Protein AF-Q3BAM9-F1 (afdb_monomer)

Organism: Phalaenopsis aphrodite subsp. formosana (NCBI:txid308872)

Secondary structure (DSSP, 8-state):
-HHHHHHHHHHHHHHHHHHHHHHHHHHHHHHHHHHHHHHHH--S--PPPHHHHHHHHHHHHHHHHHHHHHHHHS---HHHHHHHHHHHHHHHHHHHHHHHHHHHHHHHHHHHHHHHHHHHHHHHHHTHHHHHHHHHHHHHHHHHS-HHHHHHHHHHHHHHHH----HHHHHHHHHHHHHHTT----HHHHHHHHHHHHHHHHHHHHHHHHHHHHHH-HHHHHHHHHHH-

Solvent-accessible surface area (backbone atoms only — not comparable to full-atom values): 12657 Å² total; per-residue (Å²): 119,67,74,68,54,50,64,61,33,50,62,55,55,54,45,62,70,48,41,54,57,52,44,50,69,65,43,49,66,57,47,49,56,50,49,51,56,49,47,73,73,51,78,71,83,80,83,69,59,71,68,56,52,49,59,51,51,48,54,50,49,54,53,50,50,54,48,54,50,53,54,72,75,42,93,69,52,75,73,52,51,54,53,48,52,53,49,48,52,52,51,52,51,48,52,53,50,54,50,50,52,51,51,50,50,29,51,49,41,29,53,50,51,52,50,37,50,51,53,51,53,51,49,56,67,72,38,49,66,48,51,49,48,45,51,52,45,51,49,53,55,56,68,72,46,54,60,67,56,45,36,51,52,52,50,52,52,46,43,71,72,62,53,64,86,40,66,63,58,43,43,52,53,51,48,50,53,37,54,55,54,47,48,74,87,47,67,69,60,49,54,51,44,44,65,48,50,58,58,52,50,49,51,55,49,53,50,50,49,54,57,51,36,61,72,76,37,67,67,39,44,54,54,38,50,69,70,72,107

Structure (mmCIF, N/CA/C/O backbone):
data_AF-Q3BAM9-F1
#
_entry.id   AF-Q3BAM9-F1
#
loop_
_atom_site.group_PDB
_atom_site.id
_atom_site.type_symbol
_atom_site.label_atom_id
_atom_site.label_alt_id
_atom_site.label_comp_id
_atom_site.label_asym_id
_atom_site.label_entity_id
_atom_site.label_seq_id
_atom_site.pdbx_PDB_ins_code
_atom_site.Cartn_x
_atom_site.Cartn_y
_atom_site.Cartn_z
_atom_site.occupancy
_atom_site.B_iso_or_equiv
_atom_site.auth_seq_id
_atom_site.auth_comp_id
_atom_site.auth_asym_id
_atom_site.auth_atom_id
_atom_site.pdbx_PDB_model_num
ATOM 1 N N . MET A 1 1 ? 32.930 1.215 -15.489 1.00 50.25 1 MET A N 1
ATOM 2 C CA . MET A 1 1 ? 32.490 1.635 -14.133 1.00 50.25 1 MET A CA 1
ATOM 3 C C . MET A 1 1 ? 30.975 1.850 -13.993 1.00 50.25 1 MET A C 1
ATOM 5 O O . MET A 1 1 ? 30.460 1.556 -12.925 1.00 50.25 1 MET A O 1
ATOM 9 N N . LYS A 1 2 ? 30.247 2.311 -15.029 1.00 56.94 2 LYS A N 1
ATOM 10 C CA . LYS A 1 2 ? 28.801 2.625 -14.947 1.00 56.94 2 LYS A CA 1
ATOM 11 C C . LYS A 1 2 ? 27.884 1.413 -14.682 1.00 56.94 2 LYS A C 1
ATOM 13 O O . LYS A 1 2 ? 27.080 1.476 -13.760 1.00 56.94 2 LYS A O 1
ATOM 18 N N . LYS A 1 3 ? 28.091 0.271 -15.360 1.00 58.62 3 LYS A N 1
ATOM 19 C CA . LYS A 1 3 ? 27.278 -0.957 -15.162 1.00 58.62 3 LYS A CA 1
ATOM 20 C C . LYS A 1 3 ? 27.253 -1.477 -13.712 1.00 58.62 3 LYS A C 1
ATOM 22 O O . LYS A 1 3 ? 26.219 -1.947 -13.255 1.00 58.62 3 LYS A O 1
ATOM 27 N N . LYS A 1 4 ? 28.358 -1.343 -12.962 1.00 62.19 4 LYS A N 1
ATOM 28 C CA . LYS A 1 4 ? 28.415 -1.755 -11.543 1.00 62.19 4 LYS A CA 1
ATOM 29 C C . LYS A 1 4 ? 27.564 -0.862 -10.627 1.00 62.19 4 LYS A C 1
ATOM 31 O O . LYS A 1 4 ? 27.074 -1.351 -9.620 1.00 62.19 4 LYS A O 1
ATOM 36 N N . LYS A 1 5 ? 27.370 0.420 -10.970 1.00 64.19 5 LYS A N 1
ATOM 37 C CA . LYS A 1 5 ? 26.551 1.353 -10.175 1.00 64.19 5 LYS A CA 1
ATOM 38 C C . LYS A 1 5 ? 25.048 1.124 -10.370 1.00 64.19 5 LYS A C 1
ATOM 40 O O . LYS A 1 5 ? 24.308 1.248 -9.408 1.00 64.19 5 LYS A O 1
ATOM 45 N N . ALA A 1 6 ? 24.616 0.729 -11.570 1.00 61.47 6 ALA A N 1
ATOM 46 C CA . ALA A 1 6 ? 23.211 0.410 -11.844 1.00 61.47 6 ALA A CA 1
ATOM 47 C C . ALA A 1 6 ? 22.728 -0.850 -11.101 1.00 61.47 6 ALA A C 1
ATOM 49 O O . ALA A 1 6 ? 21.628 -0.883 -10.561 1.00 61.47 6 ALA A O 1
ATOM 50 N N . LEU A 1 7 ? 23.578 -1.876 -10.995 1.00 65.38 7 LEU A N 1
ATOM 51 C CA . LEU A 1 7 ? 23.264 -3.049 -10.170 1.00 65.38 7 LEU A CA 1
ATOM 52 C C . LEU A 1 7 ? 23.193 -2.706 -8.674 1.00 65.38 7 LEU A C 1
ATOM 54 O O . LEU A 1 7 ? 22.457 -3.354 -7.940 1.00 65.38 7 LEU A O 1
ATOM 58 N N . ALA A 1 8 ? 23.904 -1.664 -8.231 1.00 68.38 8 ALA A N 1
ATOM 59 C CA . ALA A 1 8 ? 23.860 -1.198 -6.848 1.00 68.38 8 ALA A CA 1
ATOM 60 C C . ALA A 1 8 ? 22.588 -0.396 -6.505 1.00 68.38 8 ALA A C 1
ATOM 62 O O . ALA A 1 8 ? 22.244 -0.321 -5.332 1.00 68.38 8 ALA A O 1
ATOM 63 N N . SER A 1 9 ? 21.857 0.159 -7.484 1.00 71.94 9 SER A N 1
ATOM 64 C CA . SER A 1 9 ? 20.555 0.814 -7.238 1.00 71.94 9 SER A CA 1
ATOM 65 C C . SER A 1 9 ? 19.381 -0.169 -7.166 1.00 71.94 9 SER A C 1
ATOM 67 O O . SER A 1 9 ? 18.332 0.160 -6.623 1.00 71.94 9 SER A O 1
ATOM 69 N N . LEU A 1 10 ? 19.546 -1.391 -7.676 1.00 74.81 10 LEU A N 1
ATOM 70 C CA . LEU A 1 10 ? 18.524 -2.439 -7.621 1.00 74.81 10 LEU A CA 1
ATOM 71 C C . LEU A 1 10 ? 18.114 -2.817 -6.177 1.00 74.81 10 LEU A C 1
ATOM 73 O O . LEU A 1 10 ? 16.913 -2.835 -5.909 1.00 74.81 10 LEU A O 1
ATOM 77 N N . PRO A 1 11 ? 19.036 -3.030 -5.211 1.00 79.06 11 PRO A N 1
ATOM 78 C CA . PRO A 1 11 ? 18.648 -3.271 -3.819 1.00 79.06 11 PRO A CA 1
ATOM 79 C C . PRO A 1 11 ? 17.920 -2.083 -3.171 1.00 79.06 11 PRO A C 1
ATOM 81 O O . PRO A 1 11 ? 17.068 -2.306 -2.318 1.00 79.06 11 PRO A O 1
ATOM 84 N N . TYR A 1 12 ? 18.194 -0.840 -3.587 1.00 79.00 12 TYR A N 1
ATOM 85 C CA . TYR A 1 12 ? 17.461 0.340 -3.106 1.00 79.00 12 TYR A CA 1
ATOM 86 C C . TYR A 1 12 ? 15.987 0.296 -3.544 1.00 79.00 12 TYR A C 1
ATOM 88 O O . TYR A 1 12 ? 15.095 0.482 -2.723 1.00 79.00 12 TYR A O 1
ATOM 96 N N . LEU A 1 13 ? 15.707 -0.053 -4.806 1.00 78.25 13 LEU A N 1
ATOM 97 C CA . LEU A 1 13 ? 14.330 -0.209 -5.303 1.00 78.25 13 LEU A CA 1
ATOM 98 C C . LEU A 1 13 ? 13.590 -1.364 -4.634 1.00 78.25 13 LEU A C 1
ATOM 100 O O . LEU A 1 13 ? 12.431 -1.226 -4.256 1.00 78.25 13 LEU A O 1
ATOM 104 N N . VAL A 1 14 ? 14.274 -2.495 -4.458 1.00 82.38 14 VAL A N 1
ATOM 105 C CA . VAL A 1 14 ? 13.730 -3.633 -3.713 1.00 82.38 14 VAL A CA 1
ATOM 106 C C . VAL A 1 14 ? 13.391 -3.195 -2.286 1.00 82.38 14 VAL A C 1
ATOM 108 O O . VAL A 1 14 ? 12.294 -3.467 -1.809 1.00 82.38 14 VAL A O 1
ATOM 111 N N . SER A 1 15 ? 14.273 -2.431 -1.636 1.00 79.94 15 SER A N 1
ATOM 112 C CA . SER A 1 15 ? 14.008 -1.878 -0.308 1.00 79.94 15 SER A CA 1
ATOM 113 C C . SER A 1 15 ? 12.765 -0.989 -0.290 1.00 79.94 15 SER A C 1
ATOM 115 O O . SER A 1 15 ? 11.990 -1.111 0.646 1.00 79.94 15 SER A O 1
ATOM 117 N N . ILE A 1 16 ? 12.527 -0.146 -1.302 1.00 81.25 16 ILE A N 1
ATOM 118 C CA . ILE A 1 16 ? 11.319 0.701 -1.381 1.00 81.25 16 ILE A CA 1
ATOM 119 C C . ILE A 1 16 ? 10.041 -0.139 -1.389 1.00 81.25 16 ILE A C 1
ATOM 121 O O . ILE A 1 16 ? 9.083 0.212 -0.708 1.00 81.25 16 ILE A O 1
ATOM 125 N N . ILE A 1 17 ? 10.029 -1.250 -2.129 1.00 80.38 17 ILE A N 1
ATOM 126 C CA . ILE A 1 17 ? 8.851 -2.121 -2.247 1.00 80.38 17 ILE A CA 1
ATOM 127 C C . ILE A 1 17 ? 8.557 -2.827 -0.916 1.00 80.38 17 ILE A C 1
ATOM 129 O O . ILE A 1 17 ? 7.402 -2.930 -0.509 1.00 80.38 17 ILE A O 1
ATOM 133 N N . PHE A 1 18 ? 9.593 -3.292 -0.215 1.00 81.25 18 PHE A N 1
ATOM 134 C CA . PHE A 1 18 ? 9.431 -4.035 1.040 1.00 81.25 18 PHE A CA 1
ATOM 135 C C . PHE A 1 18 ? 9.328 -3.147 2.289 1.00 81.25 18 PHE A C 1
ATOM 137 O O . PHE A 1 18 ? 8.875 -3.613 3.335 1.00 81.25 18 PHE A O 1
ATOM 144 N N . LEU A 1 19 ? 9.721 -1.875 2.207 1.00 81.50 19 LEU A N 1
ATOM 145 C CA . LEU A 1 19 ? 9.764 -0.968 3.353 1.00 81.50 19 LEU A CA 1
ATOM 146 C C . LEU A 1 19 ? 8.384 -0.709 3.980 1.00 81.50 19 LEU A C 1
ATOM 148 O O . LEU A 1 19 ? 8.301 -0.824 5.201 1.00 81.50 19 LEU A O 1
ATOM 152 N N . PRO A 1 20 ? 7.293 -0.449 3.227 1.00 77.62 20 PRO A N 1
ATOM 153 C CA . PRO A 1 20 ? 5.961 -0.296 3.816 1.00 77.62 20 PRO A CA 1
ATOM 154 C C . PRO A 1 20 ? 5.524 -1.528 4.615 1.00 77.62 20 PRO A C 1
ATOM 156 O O . PRO A 1 20 ? 4.982 -1.400 5.711 1.00 77.62 20 PRO A O 1
ATOM 159 N N . TRP A 1 21 ? 5.830 -2.726 4.108 1.00 80.62 21 TRP A N 1
ATOM 160 C CA . TRP A 1 21 ? 5.519 -3.974 4.801 1.00 80.62 21 TRP A CA 1
ATOM 161 C C . TRP A 1 21 ? 6.328 -4.121 6.092 1.00 80.62 21 TRP A C 1
ATOM 163 O O . TRP A 1 21 ? 5.783 -4.491 7.132 1.00 80.62 21 TRP A O 1
ATOM 173 N N . TRP A 1 22 ? 7.612 -3.756 6.055 1.00 81.69 22 TRP A N 1
ATOM 174 C CA . TRP A 1 22 ? 8.480 -3.801 7.229 1.00 81.69 22 TRP A CA 1
ATOM 175 C C . TRP A 1 22 ? 8.070 -2.791 8.305 1.00 81.69 22 TRP A C 1
ATOM 177 O O . TRP A 1 22 ? 8.104 -3.103 9.499 1.00 81.69 22 TRP A O 1
ATOM 187 N N . VAL A 1 23 ? 7.659 -1.591 7.881 1.00 79.00 23 VAL A N 1
ATOM 188 C CA . VAL A 1 23 ? 7.135 -0.547 8.765 1.00 79.00 23 VAL A CA 1
ATOM 189 C C . VAL A 1 23 ? 5.835 -1.023 9.401 1.00 79.00 23 VAL A C 1
ATOM 191 O O . VAL A 1 23 ? 5.746 -1.025 10.624 1.00 79.00 23 VAL A O 1
ATOM 194 N N . SER A 1 24 ? 4.870 -1.506 8.617 1.00 78.38 24 SER A N 1
ATOM 195 C CA . SER A 1 24 ? 3.617 -2.030 9.169 1.00 78.38 24 SER A CA 1
ATOM 196 C C . SER A 1 24 ? 3.886 -3.136 10.197 1.00 78.38 24 SER A C 1
ATOM 198 O O . SER A 1 24 ? 3.452 -3.039 11.342 1.00 78.38 24 SER A O 1
ATOM 200 N N . LEU A 1 25 ? 4.722 -4.125 9.865 1.00 80.31 25 LEU A N 1
ATOM 201 C CA . LEU A 1 25 ? 5.033 -5.226 10.779 1.00 80.31 25 LEU A CA 1
ATOM 202 C C . LEU A 1 25 ? 5.683 -4.756 12.095 1.00 80.31 25 LEU A C 1
ATOM 204 O O . LEU A 1 25 ? 5.360 -5.269 13.167 1.00 80.31 25 LEU A O 1
ATOM 208 N N . SER A 1 26 ? 6.604 -3.792 12.014 1.00 79.12 26 SER A N 1
ATOM 209 C CA . SER A 1 26 ? 7.391 -3.334 13.166 1.00 79.12 26 SER A CA 1
ATOM 210 C C . SER A 1 26 ? 6.629 -2.345 14.047 1.00 79.12 26 SER A C 1
ATOM 212 O O . SER A 1 26 ? 6.729 -2.402 15.273 1.00 79.12 26 SER A O 1
ATOM 214 N N . PHE A 1 27 ? 5.876 -1.428 13.437 1.00 77.56 27 PHE A N 1
ATOM 215 C CA . PHE A 1 27 ? 5.227 -0.332 14.148 1.00 77.56 27 PHE A CA 1
ATOM 216 C C . PHE A 1 27 ? 3.834 -0.690 14.662 1.00 77.56 27 PHE A C 1
ATOM 218 O O . PHE A 1 27 ? 3.441 -0.096 15.662 1.00 77.56 27 PHE A O 1
ATOM 225 N N . ASN A 1 28 ? 3.134 -1.682 14.092 1.00 78.12 28 ASN A N 1
ATOM 226 C CA . ASN A 1 28 ? 1.759 -2.012 14.497 1.00 78.12 28 ASN A CA 1
ATOM 227 C C . ASN A 1 28 ? 1.608 -2.193 16.016 1.00 78.12 28 ASN A C 1
ATOM 229 O O . ASN A 1 28 ? 0.741 -1.567 16.606 1.00 78.12 28 ASN A O 1
ATOM 233 N N . LYS A 1 29 ? 2.495 -2.948 16.682 1.00 79.56 29 LYS A N 1
ATOM 234 C CA . LYS A 1 29 ? 2.415 -3.169 18.146 1.00 79.56 29 LYS A CA 1
ATOM 235 C C . LYS A 1 29 ? 2.677 -1.908 18.977 1.00 79.56 29 LYS A C 1
ATOM 237 O O . LYS A 1 29 ? 2.068 -1.700 20.026 1.00 79.56 29 LYS A O 1
ATOM 242 N N . CYS A 1 30 ? 3.624 -1.079 18.534 1.00 81.31 30 CYS A N 1
ATOM 243 C CA . CYS A 1 30 ? 3.962 0.169 19.217 1.00 81.31 30 CYS A CA 1
ATOM 244 C C . CYS A 1 30 ? 2.825 1.186 19.064 1.00 81.31 30 CYS A C 1
ATOM 246 O O . CYS A 1 30 ? 2.397 1.797 20.043 1.00 81.31 30 CYS A O 1
ATOM 248 N N . LEU A 1 31 ? 2.299 1.306 17.843 1.00 81.94 31 LEU A N 1
ATOM 249 C CA . LEU A 1 31 ? 1.165 2.163 17.530 1.00 81.94 31 LEU A CA 1
ATOM 250 C C . LEU A 1 31 ? -0.092 1.699 18.241 1.00 81.94 31 LEU A C 1
ATOM 252 O O . LEU A 1 31 ? -0.772 2.534 18.810 1.00 81.94 31 LEU A O 1
ATOM 256 N N . GLU A 1 32 ? -0.355 0.398 18.313 1.00 83.19 32 GLU A N 1
ATOM 257 C CA . GLU A 1 32 ? -1.487 -0.146 19.061 1.00 83.19 32 GLU A CA 1
ATOM 258 C C . GLU A 1 32 ? -1.433 0.305 20.524 1.00 83.19 32 GLU A C 1
ATOM 260 O O . GLU A 1 32 ? -2.379 0.905 21.024 1.00 83.19 32 GLU A O 1
ATOM 265 N N . THR A 1 33 ? -0.283 0.146 21.183 1.00 82.94 33 THR A N 1
ATOM 266 C CA . THR A 1 33 ? -0.109 0.580 22.579 1.00 82.94 33 THR A CA 1
ATOM 267 C C . THR A 1 33 ? -0.295 2.094 22.737 1.00 82.94 33 THR A C 1
ATOM 269 O O . THR A 1 33 ? -0.928 2.559 23.688 1.00 82.94 33 THR A O 1
ATOM 272 N N . TRP A 1 34 ? 0.249 2.880 21.805 1.00 83.69 34 TRP A N 1
ATOM 273 C CA . TRP A 1 34 ? 0.164 4.339 21.841 1.00 83.69 34 TRP A CA 1
ATOM 274 C C . TRP A 1 34 ? -1.256 4.849 21.570 1.00 83.69 34 TRP A C 1
ATOM 276 O O . TRP A 1 34 ? -1.744 5.704 22.309 1.00 83.69 34 TRP A O 1
ATOM 286 N N . VAL A 1 35 ? -1.935 4.293 20.565 1.00 80.62 35 VAL A N 1
ATOM 287 C CA . VAL A 1 35 ? -3.317 4.622 20.206 1.00 80.62 35 VAL A CA 1
ATOM 288 C C . VAL A 1 35 ? -4.262 4.195 21.327 1.00 80.62 35 VAL A C 1
ATOM 290 O O . VAL A 1 35 ? -5.141 4.979 21.654 1.00 80.62 35 VAL A O 1
ATOM 293 N N . ILE A 1 36 ? -4.060 3.045 21.992 1.00 80.31 36 ILE A N 1
ATOM 294 C CA . ILE A 1 36 ? -4.882 2.637 23.152 1.00 80.31 36 ILE A CA 1
ATOM 295 C C . ILE A 1 36 ? -4.742 3.659 24.278 1.00 80.31 36 ILE A C 1
ATOM 297 O O . ILE A 1 36 ? -5.738 4.129 24.826 1.00 80.31 36 ILE A O 1
ATOM 301 N N . ASN A 1 37 ? -3.506 4.027 24.624 1.00 82.12 37 ASN A N 1
ATOM 302 C CA . ASN A 1 37 ? -3.262 4.992 25.691 1.00 82.12 37 ASN A CA 1
ATOM 303 C C . ASN A 1 37 ? -3.864 6.367 25.355 1.00 82.12 37 ASN A C 1
ATOM 305 O O . ASN A 1 37 ? -4.475 7.017 26.204 1.00 82.12 37 ASN A O 1
ATOM 309 N N . TRP A 1 38 ? -3.734 6.793 24.098 1.00 80.00 38 TRP A N 1
ATOM 310 C CA . TRP A 1 38 ? -4.318 8.034 23.607 1.00 80.00 38 TRP A CA 1
ATOM 311 C C . TRP A 1 38 ? -5.850 7.995 23.616 1.00 80.00 38 TRP A C 1
ATOM 313 O O . TRP A 1 38 ? -6.473 8.937 24.102 1.00 80.00 38 TRP A O 1
ATOM 323 N N . TRP A 1 39 ? -6.445 6.893 23.155 1.00 76.00 39 TRP A N 1
ATOM 324 C CA . TRP A 1 39 ? -7.890 6.677 23.103 1.00 76.00 39 TRP A CA 1
ATOM 325 C C . TRP A 1 39 ? -8.516 6.700 24.497 1.00 76.00 39 TRP A C 1
ATOM 327 O O . TRP A 1 39 ? -9.450 7.459 24.741 1.00 76.00 39 TRP A O 1
ATOM 337 N N . ASN A 1 40 ? -7.930 5.964 25.446 1.00 77.69 40 ASN A N 1
ATOM 338 C CA . ASN A 1 40 ? -8.384 5.940 26.839 1.00 77.69 40 ASN A CA 1
ATOM 339 C C . ASN A 1 40 ? -8.271 7.317 27.514 1.00 77.69 40 ASN A C 1
ATOM 341 O O . ASN A 1 40 ? -9.061 7.646 28.392 1.00 77.69 40 ASN A O 1
ATOM 345 N N . THR A 1 41 ? -7.299 8.138 27.105 1.00 76.44 41 THR A N 1
ATOM 346 C CA . THR A 1 41 ? -7.111 9.490 27.659 1.00 76.44 41 THR A CA 1
ATOM 347 C C . THR A 1 41 ? -8.073 10.514 27.042 1.00 76.44 41 THR A C 1
ATOM 349 O O . THR A 1 41 ? -8.429 11.493 27.694 1.00 76.44 41 THR A O 1
ATOM 352 N N . ARG A 1 42 ? -8.496 10.313 25.787 1.00 66.00 42 ARG A N 1
ATOM 353 C CA . ARG A 1 42 ? -9.324 11.252 25.006 1.00 66.00 42 ARG A CA 1
ATOM 354 C C . ARG A 1 42 ? -10.775 10.812 24.823 1.00 66.00 42 ARG A C 1
ATOM 356 O O . ARG A 1 42 ? -11.435 11.306 23.920 1.00 66.00 42 ARG A O 1
ATOM 363 N N . GLN A 1 43 ? -11.289 9.927 25.669 1.00 58.25 43 GLN A N 1
ATOM 364 C CA . GLN A 1 43 ? -12.590 9.265 25.505 1.00 58.25 43 GLN A CA 1
ATOM 365 C C . GLN A 1 43 ? -13.833 10.199 25.470 1.00 58.25 43 GLN A C 1
ATOM 367 O O . GLN A 1 43 ? -14.960 9.716 25.426 1.00 58.25 43 GLN A O 1
ATOM 372 N N . SER A 1 44 ? -13.656 11.524 25.439 1.00 47.47 44 SER A N 1
ATOM 373 C CA . SER A 1 44 ? -14.696 12.513 25.160 1.00 47.47 44 SER A CA 1
ATOM 374 C C . SER A 1 44 ? -14.531 13.111 23.751 1.00 47.47 44 SER A C 1
ATOM 376 O O . SER A 1 44 ? -13.558 13.815 23.485 1.00 47.47 44 SER A O 1
ATOM 378 N N . GLU A 1 45 ? -15.534 12.900 22.894 1.00 55.22 45 GLU A N 1
ATOM 379 C CA . GLU A 1 45 ? -15.863 13.777 21.752 1.00 55.22 45 GLU A CA 1
ATOM 380 C C . GLU A 1 45 ? -14.945 13.723 20.514 1.00 55.22 45 GLU A C 1
ATOM 382 O O . GLU A 1 45 ? -14.474 14.755 20.041 1.00 55.22 45 GLU A O 1
ATOM 387 N N . ILE A 1 46 ? -14.731 12.552 19.906 1.00 57.78 46 ILE A N 1
ATOM 388 C CA . ILE A 1 46 ? -14.326 12.540 18.487 1.00 57.78 46 ILE A CA 1
ATOM 389 C C . ILE A 1 46 ? -15.618 12.578 17.660 1.00 57.78 46 ILE A C 1
ATOM 391 O O . ILE A 1 46 ? -16.323 11.566 17.639 1.00 57.78 46 ILE A O 1
ATOM 395 N N . PRO A 1 47 ? -15.978 13.724 17.038 1.00 52.25 47 PRO A N 1
ATOM 396 C CA . PRO A 1 47 ? -17.158 13.801 16.192 1.00 52.25 47 PRO A CA 1
ATOM 397 C C . PRO A 1 47 ? -16.953 12.862 15.009 1.00 52.25 47 PRO A C 1
ATOM 399 O O . PRO A 1 47 ? -15.927 12.900 14.323 1.00 52.25 47 PRO A O 1
ATOM 402 N N . LEU A 1 48 ? -17.911 11.964 14.844 1.00 54.56 48 LEU A N 1
ATOM 403 C CA . LEU A 1 48 ? -17.904 10.935 13.827 1.00 54.56 48 LEU A CA 1
ATOM 404 C C . LEU A 1 48 ? -18.120 11.543 12.438 1.00 54.56 48 LEU A C 1
ATOM 406 O O . LEU A 1 48 ? -18.575 12.674 12.279 1.00 54.56 48 LEU A O 1
ATOM 410 N N . ASN A 1 49 ? -17.750 10.780 11.410 1.00 62.94 49 ASN A N 1
ATOM 411 C CA . ASN A 1 49 ? -18.207 11.064 10.057 1.00 62.94 49 ASN A CA 1
ATOM 412 C C . ASN A 1 49 ? -19.709 10.745 10.012 1.00 62.94 49 ASN A C 1
ATOM 414 O O . ASN A 1 49 ? -20.074 9.611 10.331 1.00 62.94 49 ASN A O 1
ATOM 418 N N . ASP A 1 50 ? -20.553 11.689 9.585 1.00 64.62 50 ASP A N 1
ATOM 419 C CA . ASP A 1 50 ? -22.029 11.600 9.630 1.00 64.62 50 ASP A CA 1
ATOM 420 C C . ASP A 1 50 ? -22.591 10.268 9.083 1.00 64.62 50 ASP A C 1
ATOM 422 O O . ASP A 1 50 ? -23.634 9.767 9.505 1.00 64.62 50 ASP A O 1
ATOM 426 N N . ILE A 1 51 ? -21.875 9.658 8.134 1.00 65.69 51 ILE A N 1
ATOM 427 C CA . ILE A 1 51 ? -22.219 8.372 7.515 1.00 65.69 51 ILE A CA 1
ATOM 428 C C . ILE A 1 51 ? -22.087 7.200 8.501 1.00 65.69 51 ILE A C 1
ATOM 430 O O . ILE A 1 51 ? -22.947 6.321 8.534 1.00 65.69 51 ILE A O 1
ATOM 434 N N . GLN A 1 52 ? -21.021 7.162 9.308 1.00 67.69 52 GLN A N 1
ATOM 435 C CA . GLN A 1 52 ? -20.838 6.107 10.313 1.00 67.69 52 GLN A CA 1
ATOM 436 C C . GLN A 1 52 ? -21.848 6.249 11.445 1.00 67.69 52 GLN A C 1
ATOM 438 O O . GLN A 1 52 ? -22.380 5.235 11.893 1.00 67.69 52 GLN A O 1
ATOM 443 N N . ASP A 1 53 ? -22.151 7.484 11.847 1.00 70.12 53 ASP A N 1
ATOM 444 C CA . ASP A 1 53 ? -23.208 7.768 12.818 1.00 70.12 53 ASP A CA 1
ATOM 445 C C . ASP A 1 53 ? -24.554 7.241 12.351 1.00 70.12 53 ASP A C 1
ATOM 447 O O . ASP A 1 53 ? -25.254 6.575 13.110 1.00 70.12 53 ASP A O 1
ATOM 451 N N . LYS A 1 54 ? -24.889 7.458 11.077 1.00 78.06 54 LYS A N 1
ATOM 452 C CA . LYS A 1 54 ? -26.140 6.966 10.504 1.00 78.06 54 LYS A CA 1
ATOM 453 C C . LYS A 1 54 ? -26.242 5.439 10.545 1.00 78.06 54 LYS A C 1
ATOM 455 O O . LYS A 1 54 ? -27.258 4.924 10.994 1.00 78.06 54 LYS A O 1
ATOM 460 N N . ASN A 1 55 ? -25.195 4.721 10.134 1.00 76.00 55 ASN A N 1
ATOM 461 C CA . ASN A 1 55 ? -25.191 3.250 10.153 1.00 76.00 55 ASN A CA 1
ATOM 462 C C . ASN A 1 55 ? -25.286 2.683 11.579 1.00 76.00 55 ASN A C 1
ATOM 464 O O . ASN A 1 55 ? -25.811 1.594 11.803 1.00 76.00 55 ASN A O 1
ATOM 468 N N . VAL A 1 56 ? -24.725 3.396 12.552 1.00 77.06 56 VAL A N 1
ATOM 469 C CA . VAL A 1 56 ? -24.788 3.028 13.968 1.00 77.06 56 VAL A CA 1
ATOM 470 C C . VAL A 1 56 ? -26.186 3.284 14.518 1.00 77.06 56 VAL A C 1
ATOM 472 O O . VAL A 1 56 ? -26.742 2.416 15.185 1.00 77.06 56 VAL A O 1
ATOM 475 N N . LEU A 1 57 ? -26.769 4.438 14.194 1.00 81.19 57 LEU A N 1
ATOM 476 C CA . LEU A 1 57 ? -28.137 4.793 14.549 1.00 81.19 57 LEU A CA 1
ATOM 477 C C . LEU A 1 57 ? -29.141 3.795 13.961 1.00 81.19 57 LEU A C 1
ATOM 479 O O . LEU A 1 57 ? -30.041 3.365 14.667 1.00 81.19 57 LEU A O 1
ATOM 483 N N . GLU A 1 58 ? -28.952 3.368 12.712 1.00 85.81 58 GLU A N 1
ATOM 484 C CA . GLU A 1 58 ? -29.758 2.323 12.070 1.00 85.81 58 GLU A CA 1
ATOM 485 C C . GLU A 1 58 ? -29.712 1.006 12.847 1.00 85.81 58 GLU A C 1
ATOM 487 O O . GLU A 1 58 ? -30.759 0.474 13.196 1.00 85.81 58 GLU A O 1
ATOM 492 N N . LYS A 1 59 ? -28.524 0.542 13.250 1.00 84.38 59 LYS A N 1
ATOM 493 C CA . LYS A 1 59 ? -28.389 -0.657 14.097 1.00 84.38 59 LYS A CA 1
ATOM 494 C C . LYS A 1 59 ? -29.030 -0.499 15.476 1.00 84.38 59 LYS A C 1
ATOM 496 O O . LYS A 1 59 ? -29.524 -1.476 16.033 1.00 84.38 59 LYS A O 1
ATOM 501 N N . PHE A 1 60 ? -28.996 0.705 16.050 1.00 84.75 60 PHE A N 1
ATOM 502 C CA . PHE A 1 60 ? -29.703 0.985 17.300 1.00 84.75 60 PHE A CA 1
ATOM 503 C C . PHE A 1 60 ? -31.222 0.951 17.108 1.00 84.75 60 PHE A C 1
ATOM 505 O O . PHE A 1 60 ? -31.900 0.349 17.935 1.00 84.75 60 PHE A O 1
ATOM 512 N N . MET A 1 61 ? -31.739 1.521 16.014 1.00 86.56 61 MET A N 1
ATOM 513 C CA . MET A 1 61 ? -33.162 1.460 15.668 1.00 86.56 61 MET A CA 1
ATOM 514 C C . MET A 1 61 ? -33.614 0.022 15.395 1.00 86.56 61 MET A C 1
ATOM 516 O O . MET A 1 61 ? -34.634 -0.387 15.928 1.00 86.56 61 MET A O 1
ATOM 520 N N . GLU A 1 62 ? -32.843 -0.783 14.657 1.00 88.00 62 GLU A N 1
ATOM 521 C CA . GLU A 1 62 ? -33.148 -2.207 14.435 1.00 88.00 62 GLU A CA 1
ATOM 522 C C . GLU A 1 62 ? -33.244 -2.984 15.757 1.00 88.00 62 GLU A C 1
ATOM 524 O O . GLU A 1 62 ? -34.127 -3.823 15.934 1.00 88.00 62 GLU A O 1
ATOM 529 N N . LEU A 1 63 ? -32.348 -2.703 16.709 1.00 85.44 63 LEU A N 1
ATOM 530 C CA . LEU A 1 63 ? -32.388 -3.323 18.032 1.00 85.44 63 LEU A CA 1
ATOM 531 C C . LEU A 1 63 ? -33.627 -2.885 18.824 1.00 85.44 63 LEU A C 1
ATOM 533 O O . LEU A 1 63 ? -34.264 -3.720 19.466 1.00 85.44 63 LEU A O 1
ATOM 537 N N . GLU A 1 64 ? -33.976 -1.600 18.768 1.00 84.31 64 GLU A N 1
ATOM 538 C CA . GLU A 1 64 ? -35.182 -1.054 19.394 1.00 84.31 64 GLU A CA 1
ATOM 539 C C . GLU A 1 64 ? -36.461 -1.641 18.774 1.00 84.31 64 GLU A C 1
ATOM 541 O O . GLU A 1 64 ? -37.356 -2.069 19.499 1.00 84.31 64 GLU A O 1
ATOM 546 N N . GLU A 1 65 ? -36.533 -1.757 17.447 1.00 86.69 65 GLU A N 1
ATOM 547 C CA . GLU A 1 65 ? -37.650 -2.384 16.734 1.00 86.69 65 GLU A CA 1
ATOM 548 C C . GLU A 1 65 ? -37.803 -3.865 17.100 1.00 86.69 65 GLU A C 1
ATOM 550 O O . GLU A 1 65 ? -38.917 -4.326 17.368 1.00 86.69 65 GLU A O 1
ATOM 555 N N . LEU A 1 66 ? -36.694 -4.612 17.171 1.00 84.75 66 LEU A N 1
ATOM 556 C CA . LEU A 1 66 ? -36.697 -6.004 17.630 1.00 84.75 66 LEU A CA 1
ATOM 557 C C . LEU A 1 66 ? -37.203 -6.126 19.070 1.00 84.75 66 LEU A C 1
ATOM 559 O O . LEU A 1 66 ? -37.926 -7.073 19.386 1.00 84.75 66 LEU A O 1
ATOM 563 N N . PHE A 1 67 ? -36.853 -5.174 19.934 1.00 80.56 67 PHE A N 1
ATOM 564 C CA . PHE A 1 67 ? -37.343 -5.131 21.306 1.00 80.56 67 PHE A CA 1
ATOM 565 C C . PHE A 1 67 ? -38.846 -4.849 21.376 1.00 80.56 67 PHE A C 1
ATOM 567 O O . PHE A 1 67 ? -39.566 -5.592 22.042 1.00 80.56 67 PHE A O 1
ATOM 574 N N . LEU A 1 68 ? -39.334 -3.837 20.652 1.00 82.44 68 LEU A N 1
ATOM 575 C CA . LEU A 1 68 ? -40.761 -3.507 20.595 1.00 82.44 68 LEU A CA 1
ATOM 576 C C . LEU A 1 68 ? -41.589 -4.674 20.044 1.00 82.44 68 LEU A C 1
ATOM 578 O O . LEU A 1 68 ? -42.687 -4.955 20.523 1.00 82.44 68 LEU A O 1
ATOM 582 N N . LEU A 1 69 ? -41.061 -5.390 19.051 1.00 82.81 69 LEU A N 1
ATOM 583 C CA . LEU A 1 69 ? -41.697 -6.583 18.503 1.00 82.81 69 LEU A CA 1
ATOM 584 C C . LEU A 1 69 ? -41.750 -7.724 19.526 1.00 82.81 69 LEU A C 1
ATOM 586 O O . LEU A 1 69 ? -42.785 -8.380 19.650 1.00 82.81 69 LEU A O 1
ATOM 590 N N . ASP A 1 70 ? -40.672 -7.956 20.276 1.00 79.56 70 ASP A N 1
ATOM 591 C CA . ASP A 1 70 ? -40.654 -8.974 21.328 1.00 79.56 70 ASP A CA 1
ATOM 592 C C . ASP A 1 70 ? -41.635 -8.638 22.465 1.00 79.56 70 ASP A C 1
ATOM 594 O O . ASP A 1 70 ? -42.325 -9.536 22.954 1.00 79.56 70 ASP A O 1
ATOM 598 N N . GLU A 1 71 ? -41.754 -7.354 22.823 1.00 78.62 71 GLU A N 1
ATOM 599 C CA . GLU A 1 71 ? -42.745 -6.826 23.771 1.00 78.62 71 GLU A CA 1
ATOM 600 C C . GLU A 1 71 ? -44.187 -7.046 23.294 1.00 78.62 71 GLU A C 1
ATOM 602 O O . GLU A 1 71 ? -45.036 -7.468 24.075 1.00 78.62 71 GLU A O 1
ATOM 607 N N . MET A 1 72 ? -44.473 -6.833 22.005 1.00 79.38 72 MET A N 1
ATOM 608 C CA . MET A 1 72 ? -45.812 -7.061 21.446 1.00 79.38 72 MET A CA 1
ATOM 609 C C . MET A 1 72 ? -46.190 -8.544 21.351 1.00 79.38 72 MET A C 1
ATOM 611 O O . MET A 1 72 ? -47.364 -8.889 21.488 1.00 79.38 72 MET A O 1
ATOM 615 N N . ILE A 1 73 ? -45.229 -9.431 21.072 1.00 79.00 73 ILE A N 1
ATOM 616 C CA . ILE A 1 73 ? -45.502 -10.866 20.885 1.00 79.00 73 ILE A CA 1
ATOM 617 C C . ILE A 1 73 ? -45.788 -11.566 22.213 1.00 79.00 73 ILE A C 1
ATOM 619 O O . ILE A 1 73 ? -46.563 -12.527 22.249 1.00 79.00 73 ILE A O 1
ATOM 623 N N . LYS A 1 74 ? -45.154 -11.134 23.301 1.00 67.94 74 LYS A N 1
ATOM 624 C CA . LYS A 1 74 ? -45.264 -11.809 24.590 1.00 67.94 74 LYS A CA 1
ATOM 625 C C . LYS A 1 74 ? -45.895 -10.856 25.602 1.00 67.94 74 LYS A C 1
ATOM 627 O O . LYS A 1 74 ? -45.312 -9.854 25.982 1.00 67.94 74 LYS A O 1
ATOM 632 N N . GLU A 1 75 ? -47.088 -11.196 26.078 1.00 62.84 75 GLU A N 1
ATOM 633 C CA . GLU A 1 75 ? -47.771 -10.461 27.145 1.00 62.84 75 GLU A CA 1
ATOM 634 C C . GLU A 1 75 ? -46.965 -10.592 28.453 1.00 62.84 75 GLU A C 1
ATOM 636 O O . GLU A 1 75 ? -47.034 -11.596 29.168 1.00 62.84 75 GLU A O 1
ATOM 641 N N . TYR A 1 76 ? -46.085 -9.623 28.708 1.00 63.06 76 TYR A N 1
ATOM 642 C CA . TYR A 1 76 ? -45.044 -9.741 29.723 1.00 63.06 76 TYR A CA 1
ATOM 643 C C . TYR A 1 76 ? -45.499 -9.323 31.121 1.00 63.06 76 TYR A C 1
ATOM 645 O O . TYR A 1 76 ? -46.122 -8.286 31.324 1.00 63.06 76 TYR A O 1
ATOM 653 N N . SER A 1 77 ? -45.098 -10.110 32.126 1.00 62.81 77 SER A N 1
ATOM 654 C CA . SER A 1 77 ? -45.139 -9.685 33.527 1.00 62.81 77 SER A CA 1
ATOM 655 C C . SER A 1 77 ? -44.012 -8.689 33.826 1.00 62.81 77 SER A C 1
ATOM 657 O O . SER A 1 77 ? -42.953 -8.731 33.191 1.00 62.81 77 SER A O 1
ATOM 659 N N . GLU A 1 78 ? -44.188 -7.837 34.842 1.00 66.88 78 GLU A N 1
ATOM 660 C CA . GLU A 1 78 ? -43.188 -6.836 35.267 1.00 66.88 78 GLU A CA 1
ATOM 661 C C . GLU A 1 78 ? -41.778 -7.435 35.457 1.00 66.88 78 GLU A C 1
ATOM 663 O O . GLU A 1 78 ? -40.767 -6.819 35.118 1.00 66.88 78 GLU A O 1
ATOM 668 N N . THR A 1 79 ? -41.690 -8.680 35.942 1.00 68.12 79 THR A N 1
ATOM 669 C CA . THR A 1 79 ? -40.414 -9.387 36.138 1.00 68.12 79 THR A CA 1
ATOM 670 C C . THR A 1 79 ? -39.727 -9.754 34.819 1.00 68.12 79 THR A C 1
ATOM 672 O O . THR A 1 79 ? -38.497 -9.790 34.754 1.00 68.12 79 THR A O 1
ATOM 675 N N . HIS A 1 80 ? -40.490 -10.042 33.762 1.00 68.50 80 HIS A N 1
ATOM 676 C CA . HIS A 1 80 ? -39.927 -10.322 32.444 1.00 68.50 80 HIS A CA 1
ATOM 677 C C . HIS A 1 80 ? -39.471 -9.034 31.747 1.00 68.50 80 HIS A C 1
ATOM 679 O O . HIS A 1 80 ? -38.386 -9.020 31.164 1.00 68.50 80 HIS A O 1
ATOM 685 N N . MET A 1 81 ? -40.225 -7.939 31.896 1.00 68.94 81 MET A N 1
ATOM 686 C CA . MET A 1 81 ? -39.832 -6.616 31.391 1.00 68.94 81 MET A CA 1
ATOM 687 C C . MET A 1 81 ? -38.464 -6.191 31.936 1.00 68.94 81 MET A C 1
ATOM 689 O O . MET A 1 81 ? -37.583 -5.799 31.174 1.00 68.94 81 MET A O 1
ATOM 693 N N . GLN A 1 82 ? -38.214 -6.372 33.237 1.00 74.75 82 GLN A N 1
ATOM 694 C CA . GLN A 1 82 ? -36.902 -6.076 33.831 1.00 74.75 82 GLN A CA 1
ATOM 695 C C . GLN A 1 82 ? -35.763 -6.909 33.224 1.00 74.75 82 GLN A C 1
ATOM 697 O O . GLN A 1 82 ? -34.683 -6.379 32.964 1.00 74.75 82 GLN A O 1
ATOM 702 N N . ARG A 1 83 ? -35.983 -8.206 32.964 1.00 76.56 83 ARG A N 1
ATOM 703 C CA . ARG A 1 83 ? -34.965 -9.057 32.322 1.00 76.56 83 ARG A CA 1
ATOM 704 C C . ARG A 1 83 ? -34.679 -8.623 30.890 1.00 76.56 83 ARG A C 1
ATOM 706 O O . ARG A 1 83 ? -33.519 -8.650 30.489 1.00 76.56 83 ARG A O 1
ATOM 713 N N . LEU A 1 84 ? -35.704 -8.209 30.149 1.00 73.81 84 LEU A N 1
ATOM 714 C CA . LEU A 1 84 ? -35.534 -7.692 28.796 1.00 73.81 84 LEU A CA 1
ATOM 715 C C . LEU A 1 84 ? -34.801 -6.358 28.777 1.00 73.81 84 LEU A C 1
ATOM 717 O O . LEU A 1 84 ? -33.877 -6.214 27.991 1.00 73.81 84 LEU A O 1
ATOM 721 N N . HIS A 1 85 ? -35.119 -5.425 29.678 1.00 76.94 85 HIS A N 1
ATOM 722 C CA . HIS A 1 85 ? -34.364 -4.176 29.809 1.00 76.94 85 HIS A CA 1
ATOM 723 C C . HIS A 1 85 ? -32.885 -4.420 30.135 1.00 76.94 85 HIS A C 1
ATOM 725 O O . HIS A 1 85 ? -32.016 -3.768 29.562 1.00 76.94 85 HIS A O 1
ATOM 731 N N . ILE A 1 86 ? -32.578 -5.382 31.015 1.00 80.94 86 ILE A N 1
ATOM 732 C CA . ILE A 1 86 ? -31.189 -5.784 31.297 1.00 80.94 86 ILE A CA 1
ATOM 733 C C . ILE A 1 86 ? -30.538 -6.394 30.045 1.00 80.94 86 ILE A C 1
ATOM 735 O O . ILE A 1 86 ? -29.378 -6.099 29.755 1.00 80.94 86 ILE A O 1
ATOM 739 N N . GLY A 1 87 ? -31.278 -7.222 29.300 1.00 82.12 87 GLY A N 1
ATOM 740 C CA . GLY A 1 87 ? -30.847 -7.793 28.024 1.00 82.12 87 GLY A CA 1
ATOM 741 C C . GLY A 1 87 ? -30.523 -6.714 26.993 1.00 82.12 87 GLY A C 1
ATOM 742 O O . GLY A 1 87 ? -29.410 -6.686 26.483 1.00 82.12 87 GLY A O 1
ATOM 743 N N . MET A 1 88 ? -31.440 -5.771 26.774 1.00 80.00 88 MET A N 1
ATOM 744 C CA . MET A 1 88 ? -31.234 -4.611 25.912 1.00 80.00 88 MET A CA 1
ATOM 745 C C . MET A 1 88 ? -30.025 -3.805 26.336 1.00 80.00 88 MET A C 1
ATOM 747 O O . MET A 1 88 ? -29.155 -3.560 25.520 1.00 80.00 88 MET A O 1
ATOM 751 N N . HIS A 1 89 ? -29.929 -3.430 27.612 1.00 81.19 89 HIS A N 1
ATOM 752 C CA . HIS A 1 89 ? -28.808 -2.632 28.087 1.00 81.19 89 HIS A CA 1
ATOM 753 C C . HIS A 1 89 ? -27.471 -3.333 27.825 1.00 81.19 89 HIS A C 1
ATOM 755 O O . HIS A 1 89 ? -26.508 -2.700 27.396 1.00 81.19 89 HIS A O 1
ATOM 761 N N . LYS A 1 90 ? -27.423 -4.657 28.010 1.00 87.62 90 LYS A N 1
ATOM 762 C CA . LYS A 1 90 ? -26.257 -5.473 27.675 1.00 87.62 90 LYS A CA 1
ATOM 763 C C . LYS A 1 90 ? -25.964 -5.467 26.170 1.00 87.62 90 LYS A C 1
ATOM 765 O O . LYS A 1 90 ? -24.805 -5.299 25.806 1.00 87.62 90 LYS A O 1
ATOM 770 N N . GLU A 1 91 ? -26.970 -5.629 25.315 1.00 84.12 91 GLU A N 1
ATOM 771 C CA . GLU A 1 91 ? -26.805 -5.597 23.854 1.00 84.12 91 GLU A CA 1
ATOM 772 C C . GLU A 1 91 ? -26.392 -4.203 23.353 1.00 84.12 91 GLU A C 1
ATOM 774 O O . GLU A 1 91 ? -25.456 -4.082 22.568 1.00 84.12 91 GLU A O 1
ATOM 779 N N . THR A 1 92 ? -26.993 -3.131 23.874 1.00 81.62 92 THR A N 1
ATOM 780 C CA . THR A 1 92 ? -26.603 -1.738 23.614 1.00 81.62 92 THR A CA 1
ATOM 781 C C . THR A 1 92 ? -25.144 -1.505 24.007 1.00 81.62 92 THR A C 1
ATOM 783 O O . THR A 1 92 ? -24.379 -0.972 23.208 1.00 81.62 92 THR A O 1
ATOM 786 N N . ILE A 1 93 ? -24.717 -1.953 25.197 1.00 83.38 93 ILE A N 1
ATOM 787 C CA . ILE A 1 93 ? -23.310 -1.870 25.622 1.00 83.38 93 ILE A CA 1
ATOM 788 C C . ILE A 1 93 ? -22.404 -2.658 24.668 1.00 83.38 93 ILE A C 1
ATOM 790 O O . ILE A 1 93 ? -21.341 -2.164 24.297 1.00 83.38 93 ILE A O 1
ATOM 794 N N . GLN A 1 94 ? -22.812 -3.855 24.239 1.00 86.69 94 GLN A N 1
ATOM 795 C CA . GLN A 1 94 ? -22.041 -4.652 23.282 1.00 86.69 94 GLN A CA 1
ATOM 796 C C . GLN A 1 94 ? -21.933 -3.982 21.908 1.00 86.69 94 GLN A C 1
ATOM 798 O O . GLN A 1 94 ? -20.867 -4.040 21.295 1.00 86.69 94 GLN A O 1
ATOM 803 N N . LEU A 1 95 ? -22.995 -3.331 21.424 1.00 81.62 95 LEU A N 1
ATOM 804 C CA . LEU A 1 95 ? -22.965 -2.552 20.185 1.00 81.62 95 LEU A CA 1
ATOM 805 C C . LEU A 1 95 ? -21.993 -1.378 20.293 1.00 81.62 95 LEU A C 1
ATOM 807 O O . LEU A 1 95 ? -21.138 -1.225 19.420 1.00 81.62 95 LEU A O 1
ATOM 811 N N . VAL A 1 96 ? -22.067 -0.608 21.384 1.00 80.62 96 VAL A N 1
ATOM 812 C CA . VAL A 1 96 ? -21.136 0.499 21.655 1.00 80.62 96 VAL A CA 1
ATOM 813 C C . VAL A 1 96 ? -19.698 -0.014 21.732 1.00 80.62 96 VAL A C 1
ATOM 815 O O . VAL A 1 96 ? -18.805 0.573 21.126 1.00 80.62 96 VAL A O 1
ATOM 818 N N . GLN A 1 97 ? -19.455 -1.131 22.425 1.00 83.62 97 GLN A N 1
ATOM 819 C CA . GLN A 1 97 ? -18.120 -1.717 22.532 1.00 83.62 97 GLN A CA 1
ATOM 820 C C . GLN A 1 97 ? -17.581 -2.156 21.164 1.00 83.62 97 GLN A C 1
ATOM 822 O O . GLN A 1 97 ? -16.453 -1.816 20.815 1.00 83.62 97 GLN A O 1
ATOM 827 N N . ARG A 1 98 ? -18.390 -2.852 20.359 1.00 79.75 98 ARG A N 1
ATOM 828 C CA . ARG A 1 98 ? -18.004 -3.304 19.013 1.00 79.75 98 ARG A CA 1
ATOM 829 C C . ARG A 1 98 ? -17.697 -2.127 18.087 1.00 79.75 98 ARG A C 1
ATOM 831 O O . ARG A 1 98 ? -16.760 -2.181 17.294 1.00 79.75 98 ARG A O 1
ATOM 838 N N . GLN A 1 99 ? -18.480 -1.058 18.188 1.00 75.06 99 GLN A N 1
ATOM 839 C CA . GLN A 1 99 ? -18.245 0.173 17.444 1.00 75.06 99 GLN A CA 1
ATOM 840 C C . GLN A 1 99 ? -16.938 0.845 17.889 1.00 75.06 99 GLN A C 1
ATOM 842 O O . GLN A 1 99 ? -16.137 1.244 17.049 1.00 75.06 99 GLN A O 1
ATOM 847 N N . ASN A 1 100 ? -16.687 0.917 19.196 1.00 77.62 100 ASN A N 1
ATOM 848 C CA . ASN A 1 100 ? -15.457 1.465 19.760 1.00 77.62 100 ASN A CA 1
ATOM 849 C C . ASN A 1 100 ? -14.209 0.688 19.292 1.00 77.62 100 ASN A C 1
ATOM 851 O O . ASN A 1 100 ? -13.217 1.290 18.890 1.00 77.62 100 ASN A O 1
ATOM 855 N N . GLU A 1 101 ? -14.281 -0.646 19.267 1.00 81.50 101 GLU A N 1
ATOM 856 C CA . GLU A 1 101 ? -13.226 -1.516 18.726 1.00 81.50 101 GLU A CA 1
ATOM 857 C C . GLU A 1 101 ? -13.003 -1.276 17.223 1.00 81.50 101 GLU A C 1
ATOM 859 O O . GLU A 1 101 ? -11.866 -1.113 16.779 1.00 81.50 101 GLU A O 1
ATOM 864 N N . SER A 1 102 ? -14.078 -1.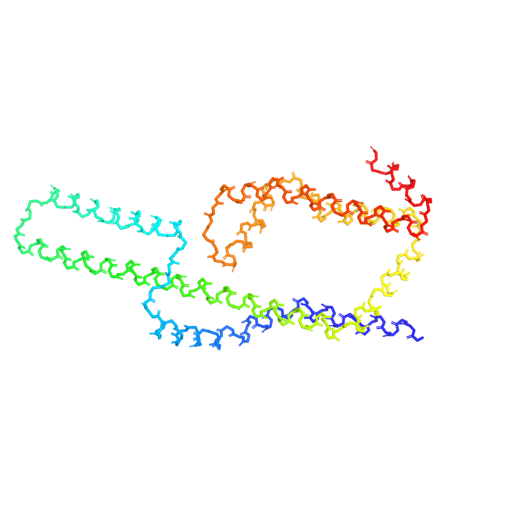176 16.433 1.00 75.44 102 SER A N 1
ATOM 865 C CA . SER A 1 102 ? -14.000 -0.839 15.004 1.00 75.44 102 SER A CA 1
ATOM 866 C C . SER A 1 102 ? -13.306 0.507 14.765 1.00 75.44 102 SER A C 1
ATOM 868 O O . SER A 1 102 ? -12.441 0.615 13.896 1.00 75.44 102 SER A O 1
ATOM 870 N N . HIS A 1 103 ? -13.665 1.534 15.535 1.00 75.06 103 HIS A N 1
ATOM 871 C CA . HIS A 1 103 ? -13.060 2.867 15.436 1.00 75.06 103 HIS A CA 1
ATOM 872 C C . HIS A 1 103 ? -11.586 2.858 15.801 1.00 75.06 103 HIS A C 1
ATOM 874 O O . HIS A 1 103 ? -10.768 3.461 15.106 1.00 75.06 103 HIS A O 1
ATOM 880 N N . PHE A 1 104 ? -11.237 2.126 16.857 1.00 78.19 104 PHE A N 1
ATOM 881 C CA . PHE A 1 104 ? -9.854 1.924 17.253 1.00 78.19 104 PHE A CA 1
ATOM 882 C C . PHE A 1 104 ? -9.026 1.327 16.106 1.00 78.19 104 PHE A C 1
ATOM 884 O O . PHE A 1 104 ? -7.964 1.858 15.770 1.00 78.19 104 PHE A O 1
ATOM 891 N N . HIS A 1 105 ? -9.535 0.279 15.452 1.00 80.38 105 HIS A N 1
ATOM 892 C CA . HIS A 1 105 ? -8.863 -0.337 14.308 1.00 80.38 105 HIS A CA 1
ATOM 893 C C . HIS A 1 105 ? -8.711 0.629 13.126 1.00 80.38 105 HIS A C 1
ATOM 895 O O . HIS A 1 105 ? -7.626 0.707 12.551 1.00 80.38 105 HIS A O 1
ATOM 901 N N . ILE A 1 106 ? -9.745 1.409 12.801 1.00 78.94 106 ILE A N 1
ATOM 902 C CA . ILE A 1 106 ? -9.693 2.431 11.742 1.00 78.94 106 ILE A CA 1
ATOM 903 C C . ILE A 1 106 ? -8.583 3.456 12.014 1.00 78.94 106 ILE A C 1
ATOM 905 O O . ILE A 1 106 ? -7.748 3.718 11.149 1.00 78.94 106 ILE A O 1
ATOM 909 N N . ILE A 1 107 ? -8.524 4.000 13.230 1.00 79.69 107 ILE A N 1
ATOM 910 C CA . ILE A 1 107 ? -7.523 5.007 13.613 1.00 79.69 107 ILE A CA 1
ATOM 911 C C . ILE A 1 107 ? -6.113 4.408 13.613 1.00 79.69 107 ILE A C 1
ATOM 913 O O . ILE A 1 107 ? -5.149 5.056 13.189 1.00 79.69 107 ILE A O 1
ATOM 917 N N . LEU A 1 108 ? -5.973 3.158 14.056 1.00 84.00 108 LEU A N 1
ATOM 918 C CA . LEU A 1 108 ? -4.705 2.438 14.024 1.00 84.00 108 LEU A CA 1
ATOM 919 C C . LEU A 1 108 ? -4.209 2.237 12.584 1.00 84.00 108 LEU A C 1
ATOM 921 O O . LEU A 1 108 ? -3.049 2.531 12.289 1.00 84.00 108 LEU A O 1
ATOM 925 N N . HIS A 1 109 ? -5.080 1.796 11.675 1.00 81.50 109 HIS A N 1
ATOM 926 C CA . HIS A 1 109 ? -4.743 1.637 10.259 1.00 81.50 109 HIS A CA 1
ATOM 927 C C . HIS A 1 109 ? -4.385 2.977 9.610 1.00 81.50 109 HIS A C 1
ATOM 929 O O . HIS A 1 109 ? -3.332 3.093 8.980 1.00 81.50 109 HIS A O 1
ATOM 935 N N . PHE A 1 110 ? -5.187 4.017 9.848 1.00 81.56 110 PHE A N 1
ATOM 936 C CA . PHE A 1 110 ? -4.933 5.363 9.338 1.00 81.56 110 PHE A CA 1
ATOM 937 C C . PHE A 1 110 ? -3.581 5.923 9.812 1.00 81.56 110 PHE A C 1
ATOM 939 O O . PHE A 1 110 ? -2.782 6.406 9.007 1.00 81.56 110 PHE A O 1
ATOM 946 N N . SER A 1 111 ? -3.285 5.820 11.111 1.00 83.94 111 SER A N 1
ATOM 947 C CA . SER A 1 111 ? -2.016 6.298 11.680 1.00 83.94 111 SER A CA 1
ATOM 948 C C . SER A 1 111 ? -0.812 5.505 11.168 1.00 83.94 111 SER A C 1
ATOM 950 O O . SER A 1 111 ? 0.216 6.098 10.834 1.00 83.94 111 SER A O 1
ATOM 952 N N . THR A 1 112 ? -0.952 4.186 11.021 1.00 84.38 112 THR A N 1
ATOM 953 C CA . THR A 1 112 ? 0.078 3.326 10.427 1.00 84.38 112 THR A CA 1
ATOM 954 C C . THR A 1 112 ? 0.363 3.737 8.986 1.00 84.38 112 THR A C 1
ATOM 956 O O . THR A 1 112 ? 1.522 3.933 8.624 1.00 84.38 112 THR A O 1
ATOM 959 N N . ASN A 1 113 ? -0.678 3.951 8.178 1.00 84.25 113 ASN A N 1
ATOM 960 C CA . ASN A 1 113 ? -0.543 4.378 6.786 1.00 84.25 113 ASN A CA 1
ATOM 961 C C . ASN A 1 113 ? 0.120 5.756 6.667 1.00 84.25 113 ASN A C 1
ATOM 963 O O . ASN A 1 113 ? 1.004 5.942 5.828 1.00 84.25 113 ASN A O 1
ATOM 967 N N . LEU A 1 114 ? -0.225 6.699 7.549 1.00 86.00 114 LEU A N 1
ATOM 968 C CA . LEU A 1 114 ? 0.399 8.022 7.598 1.00 86.00 114 LEU A CA 1
ATOM 969 C C . LEU A 1 114 ? 1.895 7.936 7.934 1.00 86.00 114 LEU A C 1
ATOM 971 O O . LEU A 1 114 ? 2.715 8.596 7.292 1.00 86.00 114 LEU A O 1
ATOM 975 N N . ILE A 1 115 ? 2.273 7.096 8.899 1.00 86.50 115 ILE A N 1
ATOM 976 C CA . ILE A 1 115 ? 3.678 6.881 9.272 1.00 86.50 115 ILE A CA 1
ATOM 977 C C . ILE A 1 115 ? 4.440 6.188 8.141 1.00 86.50 115 ILE A C 1
ATOM 979 O O . ILE A 1 115 ? 5.535 6.629 7.789 1.00 86.50 115 ILE A O 1
ATOM 983 N N . CYS A 1 116 ? 3.859 5.156 7.523 1.00 85.06 116 CYS A N 1
ATOM 984 C CA . CYS A 1 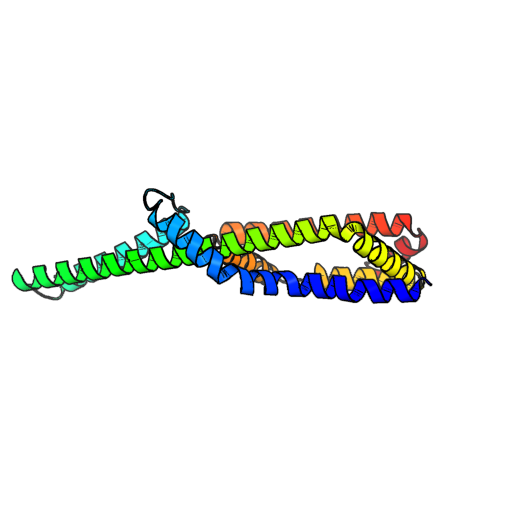116 ? 4.417 4.509 6.336 1.00 85.06 116 CYS A CA 1
ATOM 985 C C . CYS A 1 116 ? 4.684 5.528 5.224 1.00 85.06 116 CYS A C 1
ATOM 987 O O . CYS A 1 116 ? 5.786 5.560 4.676 1.00 85.06 116 CYS A O 1
ATOM 989 N N . PHE A 1 117 ? 3.714 6.397 4.930 1.00 85.94 117 PHE A N 1
ATOM 990 C CA . PHE A 1 117 ? 3.852 7.449 3.927 1.00 85.94 117 PHE A CA 1
ATOM 991 C C . PHE A 1 117 ? 4.967 8.443 4.279 1.00 85.94 117 PHE A C 1
ATOM 993 O O . PHE A 1 117 ? 5.786 8.779 3.423 1.00 85.94 117 PHE A O 1
ATOM 1000 N N . ALA A 1 118 ? 5.063 8.866 5.543 1.00 88.81 118 ALA A N 1
ATOM 1001 C CA . ALA A 1 118 ? 6.113 9.770 6.006 1.00 88.81 118 ALA A CA 1
ATOM 1002 C C . ALA A 1 118 ? 7.516 9.146 5.896 1.00 88.81 118 ALA A C 1
ATOM 1004 O O . ALA A 1 118 ? 8.444 9.802 5.415 1.00 88.81 118 ALA A O 1
ATOM 1005 N N . ILE A 1 119 ? 7.678 7.876 6.286 1.00 86.62 119 ILE A N 1
ATOM 1006 C CA . ILE A 1 119 ? 8.956 7.158 6.168 1.00 86.62 119 ILE A CA 1
ATOM 1007 C C . ILE A 1 119 ? 9.319 6.972 4.694 1.00 86.62 119 ILE A C 1
ATOM 1009 O O . ILE A 1 119 ? 10.461 7.228 4.315 1.00 86.62 119 ILE A O 1
ATOM 1013 N N . LEU A 1 120 ? 8.359 6.577 3.854 1.00 86.25 120 LEU A N 1
ATOM 1014 C CA . LEU A 1 120 ? 8.569 6.408 2.420 1.00 86.25 120 LEU A CA 1
ATOM 1015 C C . LEU A 1 120 ? 8.996 7.732 1.770 1.00 86.25 120 LEU A C 1
ATOM 1017 O O . LEU A 1 120 ? 10.011 7.778 1.078 1.00 86.25 120 LEU A O 1
ATOM 1021 N N . SER A 1 121 ? 8.289 8.827 2.058 1.00 85.56 121 SER A N 1
ATOM 1022 C CA . SER A 1 121 ? 8.640 10.172 1.589 1.00 85.56 121 SER A CA 1
ATOM 1023 C C . SER A 1 121 ? 10.028 10.605 2.072 1.00 85.56 121 SER A C 1
ATOM 1025 O O . SER A 1 121 ? 10.815 11.148 1.295 1.00 85.56 121 SER A O 1
ATOM 1027 N N . GLY A 1 122 ? 10.363 10.345 3.339 1.00 87.31 122 GLY A N 1
ATOM 1028 C CA . GLY A 1 122 ? 11.695 10.609 3.884 1.00 87.31 122 GLY A CA 1
ATOM 1029 C C . GLY A 1 122 ? 12.786 9.800 3.177 1.00 87.31 122 GLY A C 1
ATOM 1030 O O . GLY A 1 122 ? 13.852 10.333 2.867 1.00 87.31 122 GLY A O 1
ATOM 1031 N N . TYR A 1 123 ? 12.502 8.538 2.852 1.00 84.69 123 TYR A N 1
ATOM 1032 C CA . TYR A 1 123 ? 13.410 7.654 2.123 1.00 84.69 123 TYR A CA 1
ATOM 1033 C C . TYR A 1 123 ? 13.638 8.110 0.676 1.00 84.69 123 TYR A C 1
ATOM 1035 O O . TYR A 1 123 ? 14.778 8.095 0.206 1.00 84.69 123 TYR A O 1
ATOM 1043 N N . PHE A 1 124 ? 12.586 8.573 -0.011 1.00 82.88 124 PHE A N 1
ATOM 1044 C CA . PHE A 1 124 ? 12.696 9.183 -1.340 1.00 82.88 124 PHE A CA 1
ATOM 1045 C C . PHE A 1 124 ? 13.555 10.449 -1.303 1.00 82.88 124 PHE A C 1
ATOM 1047 O O . PHE A 1 124 ? 14.447 10.607 -2.132 1.00 82.88 124 PHE A O 1
ATOM 1054 N N . PHE A 1 125 ? 13.338 11.320 -0.315 1.00 83.69 125 PHE A N 1
ATOM 1055 C CA . PHE A 1 125 ? 14.094 12.565 -0.193 1.00 83.69 125 PHE A CA 1
ATOM 1056 C C . PHE A 1 125 ? 15.576 12.332 0.137 1.00 83.69 125 PHE A C 1
ATOM 1058 O O . PHE A 1 125 ? 16.453 13.017 -0.392 1.00 83.69 125 PHE A O 1
ATOM 1065 N N . LEU A 1 126 ? 15.884 11.356 0.996 1.00 83.81 126 LEU A N 1
ATOM 1066 C CA . LEU A 1 126 ? 17.266 11.046 1.363 1.00 83.81 126 LEU A CA 1
ATOM 1067 C C . LEU A 1 126 ? 18.004 10.282 0.250 1.00 83.81 126 LEU A C 1
ATOM 1069 O O . LEU A 1 126 ? 19.187 10.528 0.014 1.00 83.81 126 LEU A O 1
ATOM 1073 N N . GLY A 1 127 ? 17.300 9.400 -0.466 1.00 79.06 127 GLY A N 1
ATOM 1074 C CA . GLY A 1 127 ? 17.846 8.556 -1.534 1.00 79.06 127 GLY A CA 1
ATOM 1075 C C . GLY A 1 127 ? 17.926 9.214 -2.915 1.00 79.06 127 GLY A C 1
ATOM 1076 O O . GLY A 1 127 ? 17.979 8.532 -3.940 1.00 79.06 127 GLY A O 1
ATOM 1077 N N . ASN A 1 128 ? 17.962 10.549 -2.974 1.00 79.81 128 ASN A N 1
ATOM 1078 C CA . ASN A 1 128 ? 18.069 11.306 -4.225 1.00 79.81 128 ASN A CA 1
ATOM 1079 C C . ASN A 1 128 ? 19.248 10.854 -5.111 1.00 79.81 128 ASN A C 1
ATOM 1081 O O . ASN A 1 128 ? 19.168 10.927 -6.339 1.00 79.81 128 ASN A O 1
ATOM 1085 N N . LYS A 1 129 ? 20.351 10.375 -4.517 1.00 82.19 129 LYS A N 1
ATOM 1086 C CA . LYS A 1 129 ? 21.529 9.901 -5.266 1.00 82.19 129 LYS A CA 1
ATOM 1087 C C . LYS A 1 129 ? 21.246 8.587 -5.988 1.00 82.19 129 LYS A C 1
ATOM 1089 O O . LYS A 1 129 ? 21.594 8.444 -7.159 1.00 82.19 129 LYS A O 1
ATOM 1094 N N . GLU A 1 130 ? 20.627 7.638 -5.302 1.00 81.62 130 GLU A N 1
ATOM 1095 C CA . GLU A 1 130 ? 20.240 6.337 -5.836 1.00 81.62 130 GLU A CA 1
ATOM 1096 C C . GLU A 1 130 ? 19.174 6.504 -6.922 1.00 81.62 130 GLU A C 1
ATOM 1098 O O . GLU A 1 130 ? 19.306 5.917 -7.998 1.00 81.62 130 GLU A O 1
ATOM 1103 N N . LEU A 1 131 ? 18.194 7.387 -6.697 1.00 79.62 131 LEU A N 1
ATOM 1104 C CA . LEU A 1 131 ? 17.185 7.760 -7.693 1.00 79.62 131 LEU A CA 1
ATOM 1105 C C . LEU A 1 131 ? 17.814 8.399 -8.936 1.00 79.62 131 LEU A C 1
ATOM 1107 O O . LEU A 1 131 ? 17.421 8.082 -10.055 1.00 79.62 131 LEU A O 1
ATOM 1111 N N . PHE A 1 132 ? 18.832 9.247 -8.772 1.00 83.12 132 PHE A N 1
ATOM 1112 C CA . PHE A 1 132 ? 19.558 9.830 -9.902 1.00 83.12 132 PHE A CA 1
ATOM 1113 C C . PHE A 1 132 ? 20.322 8.773 -10.718 1.00 83.12 132 PHE A C 1
ATOM 1115 O O . PHE A 1 132 ? 20.316 8.813 -11.953 1.00 83.12 132 PHE A O 1
ATOM 1122 N N . ILE A 1 133 ? 20.960 7.805 -10.047 1.00 81.44 133 ILE A N 1
ATOM 1123 C CA . ILE A 1 133 ? 21.629 6.672 -10.708 1.00 81.44 133 ILE A CA 1
ATOM 1124 C C . ILE A 1 133 ? 20.606 5.823 -11.464 1.00 81.44 133 ILE A C 1
ATOM 1126 O O . ILE A 1 133 ? 20.851 5.455 -12.613 1.00 81.44 133 ILE A O 1
ATOM 1130 N N . PHE A 1 134 ? 19.457 5.553 -10.848 1.00 79.06 134 PHE A N 1
ATOM 1131 C CA . PHE A 1 134 ? 18.384 4.791 -11.469 1.00 79.06 134 PHE A CA 1
ATOM 1132 C C . PHE A 1 134 ? 17.789 5.512 -12.682 1.00 79.06 134 PHE A C 1
ATOM 1134 O O . PHE A 1 134 ? 17.688 4.918 -13.752 1.00 79.06 134 PHE A O 1
ATOM 1141 N N . ASN A 1 135 ? 17.499 6.810 -12.566 1.00 82.81 135 ASN A N 1
ATOM 1142 C CA . ASN A 1 135 ? 17.043 7.632 -13.685 1.00 82.81 135 ASN A CA 1
ATOM 1143 C C . ASN A 1 135 ? 18.065 7.633 -14.833 1.00 82.81 135 ASN A C 1
ATOM 1145 O O . ASN A 1 135 ? 17.695 7.476 -15.992 1.00 82.81 135 ASN A O 1
ATOM 1149 N N . SER A 1 136 ? 19.361 7.727 -14.520 1.00 84.12 136 SER A N 1
ATOM 1150 C CA . SER A 1 136 ? 20.423 7.633 -15.532 1.00 84.12 136 SER A CA 1
ATOM 1151 C C . SER A 1 136 ? 20.437 6.269 -16.232 1.00 84.12 136 SER A C 1
ATOM 1153 O O . SER A 1 136 ? 20.663 6.202 -17.437 1.00 84.12 136 SER A O 1
ATOM 1155 N N . TRP A 1 137 ? 20.184 5.184 -15.495 1.00 83.69 137 TRP A N 1
ATOM 1156 C CA . TRP A 1 137 ? 20.099 3.837 -16.058 1.00 83.69 137 TRP A CA 1
ATOM 1157 C C . TRP A 1 137 ? 18.861 3.651 -16.942 1.00 83.69 137 TRP A C 1
ATOM 1159 O O . TRP A 1 137 ? 18.995 3.110 -18.036 1.00 83.69 137 TRP A O 1
ATOM 1169 N N . ILE A 1 138 ? 17.688 4.145 -16.522 1.00 80.06 138 ILE A N 1
ATOM 1170 C CA . ILE A 1 138 ? 16.474 4.147 -17.357 1.00 80.06 138 ILE A CA 1
ATOM 1171 C C . ILE A 1 138 ? 16.720 4.945 -18.633 1.00 80.06 138 ILE A C 1
ATOM 1173 O O . ILE A 1 138 ? 16.394 4.476 -19.716 1.00 80.06 138 ILE A O 1
ATOM 1177 N N . GLN A 1 139 ? 17.317 6.133 -18.527 1.00 82.00 139 GLN A N 1
ATOM 1178 C CA . GLN A 1 139 ? 17.643 6.942 -19.696 1.00 82.00 139 GLN A CA 1
ATOM 1179 C C . GLN A 1 139 ? 18.591 6.194 -20.633 1.00 82.00 139 GLN A C 1
ATOM 1181 O O . GLN A 1 139 ? 18.309 6.110 -21.819 1.00 82.00 139 GLN A O 1
ATOM 1186 N N . GLU A 1 140 ? 19.675 5.603 -20.125 1.00 84.81 140 GLU A N 1
ATOM 1187 C CA . GLU A 1 140 ? 20.603 4.801 -20.936 1.00 84.81 140 GLU A CA 1
ATOM 1188 C C . GLU A 1 140 ? 19.898 3.605 -21.596 1.00 84.81 140 GLU A C 1
ATOM 1190 O O . GLU A 1 140 ? 20.122 3.334 -22.775 1.00 84.81 140 GLU A O 1
ATOM 1195 N N . PHE A 1 141 ? 19.007 2.924 -20.872 1.00 82.88 141 PHE A N 1
ATOM 1196 C CA . PHE A 1 141 ? 18.182 1.849 -21.418 1.00 82.88 141 PHE A CA 1
ATOM 1197 C C . PHE A 1 141 ? 17.284 2.354 -22.553 1.00 82.88 141 PHE A C 1
ATOM 1199 O O . PHE A 1 141 ? 17.333 1.801 -23.648 1.00 82.88 141 PHE A O 1
ATOM 1206 N N . LEU A 1 142 ? 16.540 3.440 -22.330 1.00 82.25 142 LEU A N 1
ATOM 1207 C CA . LEU A 1 142 ? 15.658 4.040 -23.329 1.00 82.25 142 LEU A CA 1
ATOM 1208 C C . LEU A 1 142 ? 16.433 4.561 -24.541 1.00 82.25 142 LEU A C 1
ATOM 1210 O O . LEU A 1 142 ? 15.983 4.358 -25.660 1.00 82.25 142 LEU A O 1
ATOM 1214 N N . TYR A 1 143 ? 17.598 5.187 -24.356 1.00 80.69 143 TYR A N 1
ATOM 1215 C CA . TYR A 1 143 ? 18.428 5.692 -25.455 1.00 80.69 143 TYR A CA 1
ATOM 1216 C C . TYR A 1 143 ? 18.979 4.576 -26.346 1.00 80.69 143 TYR A C 1
ATOM 1218 O O . TYR A 1 143 ? 19.143 4.798 -27.543 1.00 80.69 143 TYR A O 1
ATOM 1226 N N . ASN A 1 144 ? 19.233 3.389 -25.789 1.00 85.69 144 ASN A N 1
ATOM 1227 C CA . ASN A 1 144 ? 19.740 2.240 -26.541 1.00 85.69 144 ASN A CA 1
ATOM 1228 C C . ASN A 1 144 ? 18.663 1.520 -27.374 1.00 85.69 144 ASN A C 1
ATOM 1230 O O . ASN A 1 144 ? 19.005 0.679 -28.205 1.00 85.69 144 ASN A O 1
ATOM 1234 N N . LEU A 1 145 ? 17.378 1.812 -27.156 1.00 85.56 145 LEU A N 1
ATOM 1235 C CA . LEU A 1 145 ? 16.280 1.255 -27.948 1.00 85.56 145 LEU A CA 1
ATOM 1236 C C . LEU A 1 145 ? 16.123 2.006 -29.279 1.00 85.56 145 LEU A C 1
ATOM 1238 O O . LEU A 1 145 ? 16.510 3.168 -29.405 1.00 85.56 145 LEU A O 1
ATOM 1242 N N . SER A 1 146 ? 15.517 1.364 -30.279 1.00 87.50 146 SER A N 1
ATOM 1243 C CA . SER A 1 146 ? 15.089 2.064 -31.497 1.00 87.50 146 SER A CA 1
ATOM 1244 C C . SER A 1 146 ? 13.887 2.963 -31.200 1.00 87.50 146 SER A C 1
ATOM 1246 O O . SER A 1 146 ? 13.116 2.685 -30.280 1.00 87.50 146 SER A O 1
ATOM 1248 N N . ASP A 1 147 ? 13.693 4.029 -31.979 1.00 85.25 147 ASP A N 1
ATOM 1249 C CA . ASP A 1 147 ? 12.573 4.960 -31.767 1.00 85.25 147 ASP A CA 1
ATOM 1250 C C . ASP A 1 147 ? 11.213 4.242 -31.824 1.00 85.25 147 ASP A C 1
ATOM 1252 O O . ASP A 1 147 ? 10.343 4.494 -30.997 1.00 85.25 147 ASP A O 1
ATOM 1256 N N . THR A 1 148 ? 11.056 3.249 -32.702 1.00 86.50 148 THR A N 1
ATOM 1257 C CA . THR A 1 148 ? 9.853 2.405 -32.761 1.00 86.50 148 THR A CA 1
ATOM 1258 C C . THR A 1 148 ? 9.610 1.636 -31.460 1.00 86.50 148 THR A C 1
ATOM 1260 O O . THR A 1 148 ? 8.493 1.641 -30.949 1.00 86.50 148 THR A O 1
ATOM 1263 N N . ILE A 1 149 ? 10.644 1.000 -30.890 1.00 87.69 149 ILE A N 1
ATOM 1264 C CA . ILE A 1 149 ? 10.505 0.243 -29.635 1.00 87.69 149 ILE A CA 1
ATOM 1265 C C . ILE A 1 149 ? 10.248 1.195 -28.464 1.00 87.69 149 ILE A C 1
ATOM 1267 O O . ILE A 1 149 ? 9.478 0.848 -27.573 1.00 87.69 149 ILE A O 1
ATOM 1271 N N . LYS A 1 150 ? 10.841 2.397 -28.461 1.00 88.19 150 LYS A N 1
ATOM 1272 C CA . LYS A 1 150 ? 10.558 3.428 -27.448 1.00 88.19 150 LYS A CA 1
ATOM 1273 C C . LYS A 1 150 ? 9.088 3.841 -27.481 1.00 88.19 150 LYS A C 1
ATOM 1275 O O . LYS A 1 150 ? 8.450 3.806 -26.435 1.00 88.19 150 LYS A O 1
ATOM 1280 N N . ALA A 1 151 ? 8.557 4.192 -28.656 1.00 85.94 151 ALA A N 1
ATOM 1281 C CA . ALA A 1 151 ? 7.156 4.590 -28.811 1.00 85.94 151 ALA A CA 1
ATOM 1282 C C . ALA A 1 151 ? 6.214 3.470 -28.358 1.00 85.94 151 ALA A C 1
ATOM 1284 O O . ALA A 1 151 ? 5.349 3.703 -27.518 1.00 85.94 151 ALA A O 1
ATOM 1285 N N . PHE A 1 152 ? 6.457 2.245 -28.831 1.00 87.19 152 PHE A N 1
ATOM 1286 C CA . PHE A 1 152 ? 5.675 1.074 -28.443 1.00 87.19 152 PHE A CA 1
ATOM 1287 C C . PHE A 1 152 ? 5.742 0.794 -26.936 1.00 87.19 152 PHE A C 1
ATOM 1289 O O . PHE A 1 152 ? 4.726 0.512 -26.315 1.00 87.19 152 PHE A O 1
ATOM 1296 N N . SER A 1 153 ? 6.926 0.895 -26.327 1.00 86.44 153 SER A N 1
ATOM 1297 C CA . SER A 1 153 ? 7.111 0.643 -24.892 1.00 86.44 153 SER A CA 1
ATOM 1298 C C . SER A 1 153 ? 6.407 1.693 -24.033 1.00 86.44 153 SER A C 1
ATOM 1300 O O . SER A 1 153 ? 5.855 1.352 -22.993 1.00 86.44 153 SER A O 1
ATOM 1302 N N . ILE A 1 154 ? 6.414 2.959 -24.463 1.00 85.38 154 ILE A N 1
ATOM 1303 C CA . ILE A 1 154 ? 5.681 4.038 -23.790 1.00 85.38 154 ILE A CA 1
ATOM 1304 C C . ILE A 1 154 ? 4.179 3.769 -23.871 1.00 85.38 154 ILE A C 1
ATOM 1306 O O . ILE A 1 154 ? 3.541 3.752 -22.825 1.00 85.38 154 ILE A O 1
ATOM 1310 N N . LEU A 1 155 ? 3.657 3.478 -25.067 1.00 84.50 155 LEU A N 1
ATOM 1311 C CA . LEU A 1 155 ? 2.242 3.163 -25.287 1.00 84.50 155 LEU A CA 1
ATOM 1312 C C . LEU A 1 155 ? 1.799 1.942 -24.465 1.00 84.50 155 LEU A C 1
ATOM 1314 O O . LEU A 1 155 ? 0.802 1.991 -23.759 1.00 84.50 155 LEU A O 1
ATOM 1318 N N . LEU A 1 156 ? 2.597 0.872 -24.455 1.00 86.69 156 LEU A N 1
ATOM 1319 C CA . LEU A 1 156 ? 2.310 -0.330 -23.672 1.00 86.69 156 LEU A CA 1
ATOM 1320 C C . LEU A 1 156 ? 2.255 -0.039 -22.168 1.00 86.69 156 LEU A C 1
ATOM 1322 O O . LEU A 1 156 ? 1.360 -0.520 -21.480 1.00 86.69 156 LEU A O 1
ATOM 1326 N N . VAL A 1 157 ? 3.203 0.738 -21.633 1.00 85.12 157 VAL A N 1
ATOM 1327 C CA . VAL A 1 157 ? 3.198 1.097 -20.206 1.00 85.12 157 VAL A CA 1
ATOM 1328 C C . VAL A 1 157 ? 1.987 1.963 -19.873 1.00 85.12 157 VAL A C 1
ATOM 1330 O O . VAL A 1 157 ? 1.363 1.757 -18.834 1.00 85.12 157 VAL A O 1
ATOM 1333 N N . THR A 1 158 ? 1.638 2.908 -20.743 1.00 83.56 158 THR A N 1
ATOM 1334 C CA . THR A 1 158 ? 0.520 3.825 -20.507 1.00 83.56 158 THR A CA 1
ATOM 1335 C C . THR A 1 158 ? -0.813 3.107 -20.598 1.00 83.56 158 THR A C 1
ATOM 1337 O O . THR A 1 158 ? -1.660 3.314 -19.734 1.00 83.56 158 THR A O 1
ATOM 1340 N N . ASP A 1 159 ? -0.959 2.183 -21.541 1.00 83.00 159 ASP A N 1
ATOM 1341 C CA . ASP A 1 159 ? -2.155 1.359 -21.682 1.00 83.00 159 ASP A CA 1
ATOM 1342 C C . ASP A 1 159 ? -2.295 0.372 -20.519 1.00 83.00 159 ASP A C 1
ATOM 1344 O O . ASP A 1 159 ? -3.393 0.172 -20.014 1.00 83.00 159 ASP A O 1
ATOM 1348 N N . LEU A 1 160 ? -1.200 -0.198 -20.007 1.00 81.25 160 LEU A N 1
ATOM 1349 C CA . LEU A 1 160 ? -1.268 -1.073 -18.830 1.00 81.25 160 LEU A CA 1
ATOM 1350 C C . LEU A 1 160 ? -1.607 -0.322 -17.536 1.00 81.25 160 LEU A C 1
ATOM 1352 O O . LEU A 1 160 ? -2.231 -0.895 -16.648 1.00 81.25 160 LEU A O 1
ATOM 1356 N N . TRP A 1 161 ? -1.153 0.926 -17.393 1.00 73.94 161 TRP A N 1
ATOM 1357 C CA . TRP A 1 161 ? -1.333 1.699 -16.158 1.00 73.94 161 TRP A CA 1
ATOM 1358 C C . TRP A 1 161 ? -2.634 2.498 -16.134 1.00 73.94 161 TRP A C 1
ATOM 1360 O O . TRP A 1 161 ? -3.274 2.600 -15.092 1.00 73.94 161 TRP A O 1
ATOM 13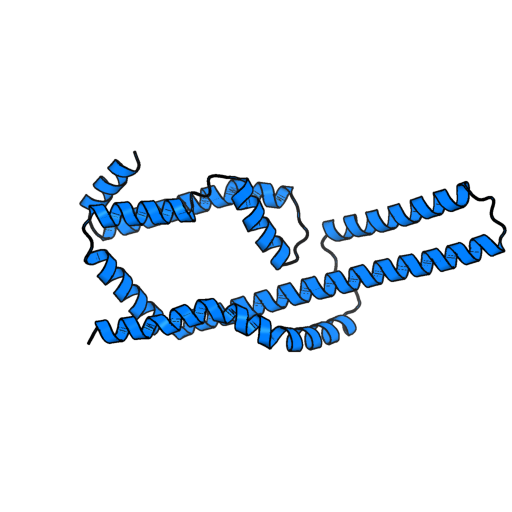70 N N . ILE A 1 162 ? -3.006 3.096 -17.263 1.00 71.12 162 ILE A N 1
ATOM 1371 C CA . ILE A 1 162 ? -4.164 3.991 -17.389 1.00 71.12 162 ILE A CA 1
ATOM 1372 C C . ILE A 1 162 ? -5.330 3.254 -18.037 1.00 71.12 162 ILE A C 1
ATOM 1374 O O . ILE A 1 162 ? -6.479 3.494 -17.670 1.00 71.12 162 ILE A O 1
ATOM 1378 N N . GLY A 1 163 ? -5.045 2.313 -18.944 1.00 63.72 163 GLY A N 1
ATOM 1379 C CA . GLY A 1 163 ? -6.026 1.505 -19.673 1.00 63.72 163 GLY A CA 1
ATOM 1380 C C . GLY A 1 163 ? -6.734 0.448 -18.824 1.00 63.72 163 GLY A C 1
ATOM 1381 O O . GLY A 1 163 ? -7.169 -0.585 -19.330 1.00 63.72 163 GLY A O 1
ATOM 1382 N N . PHE A 1 164 ? -6.959 0.717 -17.537 1.00 60.62 164 PHE A N 1
ATOM 1383 C CA . PHE A 1 164 ? -8.034 0.065 -16.800 1.00 60.62 164 PHE A CA 1
ATOM 1384 C C . PHE A 1 164 ? -9.374 0.566 -17.355 1.00 60.62 164 PHE A C 1
ATOM 1386 O O . PHE A 1 164 ? -10.019 1.460 -16.812 1.00 60.62 164 PHE A O 1
ATOM 1393 N N . HIS A 1 165 ? -9.781 -0.032 -18.477 1.00 64.44 165 HIS A N 1
ATOM 1394 C CA . HIS A 1 165 ? -10.981 0.274 -19.261 1.00 64.44 165 HIS A CA 1
ATOM 1395 C C . HIS A 1 165 ? -12.306 -0.024 -18.542 1.00 64.44 165 HIS A C 1
ATOM 1397 O O . HIS A 1 165 ? -13.374 0.128 -19.130 1.00 64.44 165 HIS A O 1
ATOM 1403 N N . SER A 1 166 ? -12.261 -0.462 -17.285 1.00 76.25 166 SER A N 1
ATOM 1404 C CA . SER A 1 166 ? -13.451 -0.754 -16.500 1.00 76.25 166 SER A CA 1
ATOM 1405 C C . SER A 1 166 ? -13.582 0.255 -15.372 1.00 76.25 166 SER A C 1
ATOM 1407 O O . SER A 1 166 ? -12.706 0.355 -14.511 1.00 76.25 166 SER A O 1
ATOM 1409 N N . THR A 1 167 ? -14.713 0.960 -15.346 1.00 82.50 167 THR A N 1
ATOM 1410 C CA . THR A 1 167 ? -15.146 1.782 -14.205 1.00 82.50 167 THR A CA 1
ATOM 1411 C C . THR A 1 167 ? -15.074 0.993 -12.900 1.00 82.50 167 THR A C 1
ATOM 1413 O O . THR A 1 167 ? -14.654 1.525 -11.878 1.00 82.50 167 THR A O 1
ATOM 1416 N N . HIS A 1 168 ? -15.375 -0.305 -12.960 1.00 83.12 168 HIS A N 1
ATOM 1417 C CA . HIS A 1 168 ? -15.312 -1.201 -11.816 1.00 83.12 168 HIS A CA 1
ATOM 1418 C C . HIS A 1 168 ? -13.883 -1.419 -11.292 1.00 83.12 168 HIS A C 1
ATOM 1420 O O . HIS A 1 168 ? -13.674 -1.541 -10.092 1.00 83.12 168 HIS A O 1
ATOM 1426 N N . GLY A 1 169 ? -12.867 -1.423 -12.164 1.00 84.38 169 GLY A N 1
ATOM 1427 C CA . GLY A 1 169 ? -11.470 -1.533 -11.724 1.00 84.38 169 GLY A CA 1
ATOM 1428 C C . GLY A 1 169 ? -11.045 -0.329 -10.880 1.00 84.38 169 GLY A C 1
ATOM 1429 O O . GLY A 1 169 ? -10.421 -0.479 -9.831 1.00 84.38 169 GLY A O 1
ATOM 1430 N N . TRP A 1 170 ? -11.460 0.864 -11.307 1.00 85.94 170 TRP A N 1
ATOM 1431 C CA . TRP A 1 170 ? -11.255 2.101 -10.559 1.00 85.94 170 TRP A CA 1
ATOM 1432 C C . TRP A 1 170 ? -12.062 2.144 -9.266 1.00 85.94 170 TRP A C 1
ATOM 1434 O O . TRP A 1 170 ? -11.540 2.596 -8.252 1.00 85.94 170 TRP A O 1
ATOM 1444 N N . GLU A 1 171 ? -13.299 1.650 -9.279 1.00 86.69 171 GLU A N 1
ATOM 1445 C CA . GLU A 1 171 ? -14.145 1.533 -8.089 1.00 86.69 171 GLU A CA 1
ATOM 1446 C C . GLU A 1 171 ? -13.496 0.641 -7.028 1.00 86.69 171 GLU A C 1
ATOM 1448 O O . GLU A 1 171 ? -13.384 1.050 -5.876 1.00 86.69 171 GLU A O 1
ATOM 1453 N N . LEU A 1 172 ? -12.978 -0.527 -7.422 1.00 84.50 172 LEU A N 1
ATOM 1454 C CA . LEU A 1 172 ? -12.266 -1.427 -6.516 1.00 84.50 172 LEU A CA 1
ATOM 1455 C C . LEU A 1 172 ? -10.971 -0.805 -5.986 1.00 84.50 172 LEU A C 1
ATOM 1457 O O . LEU A 1 172 ? -10.683 -0.910 -4.796 1.00 84.50 172 LEU A O 1
ATOM 1461 N N . MET A 1 173 ? -10.190 -0.140 -6.843 1.00 84.75 173 MET A N 1
ATOM 1462 C CA . MET A 1 173 ? -8.933 0.479 -6.419 1.00 84.75 173 MET A CA 1
ATOM 1463 C C . MET A 1 173 ? -9.173 1.657 -5.467 1.00 84.75 173 MET A C 1
ATOM 1465 O O . MET A 1 173 ? -8.556 1.728 -4.406 1.00 84.75 173 MET A O 1
ATOM 1469 N N . ILE A 1 174 ? -10.085 2.566 -5.821 1.00 85.38 174 ILE A N 1
ATOM 1470 C CA . ILE A 1 174 ? -10.446 3.713 -4.981 1.00 85.38 174 ILE A CA 1
ATOM 1471 C C . ILE A 1 174 ? -11.111 3.223 -3.694 1.00 85.38 174 ILE A C 1
ATOM 1473 O O . ILE A 1 174 ? -10.761 3.714 -2.627 1.00 85.38 174 ILE A O 1
ATOM 1477 N N . GLY A 1 175 ? -11.999 2.230 -3.771 1.00 84.81 175 GLY A N 1
ATOM 1478 C CA . GLY A 1 175 ? -12.644 1.607 -2.616 1.00 84.81 175 GLY A CA 1
ATOM 1479 C C . GLY A 1 175 ? -11.645 0.958 -1.658 1.00 84.81 175 GLY A C 1
ATOM 1480 O O . GLY A 1 175 ? -11.744 1.172 -0.453 1.00 84.81 175 GLY A O 1
ATOM 1481 N N . SER A 1 176 ? -10.630 0.252 -2.175 1.00 80.56 176 SER A N 1
ATOM 1482 C CA . SER A 1 176 ? -9.542 -0.307 -1.357 1.00 80.56 176 SER A CA 1
ATOM 1483 C C . SER A 1 176 ? -8.781 0.792 -0.625 1.00 80.56 176 SER A C 1
ATOM 1485 O O . SER A 1 176 ? -8.603 0.703 0.583 1.00 80.56 176 SER A O 1
ATOM 1487 N N . ILE A 1 177 ? -8.397 1.861 -1.331 1.00 81.31 177 ILE A N 1
ATOM 1488 C CA . ILE A 1 177 ? -7.708 3.005 -0.723 1.00 81.31 177 ILE A CA 1
ATOM 1489 C C . ILE A 1 177 ? -8.590 3.633 0.363 1.00 81.31 177 ILE A C 1
ATOM 1491 O O . ILE A 1 177 ? -8.124 3.901 1.467 1.00 81.31 177 ILE A O 1
ATOM 1495 N N . TYR A 1 178 ? -9.874 3.842 0.076 1.00 80.44 178 TYR A N 1
ATOM 1496 C CA . TYR A 1 178 ? -10.818 4.439 1.018 1.00 80.44 178 TYR A CA 1
ATOM 1497 C C . TYR A 1 178 ? -10.967 3.598 2.293 1.00 80.44 178 TYR A C 1
ATOM 1499 O O . TYR A 1 178 ? -10.938 4.141 3.400 1.00 80.44 178 TYR A O 1
ATOM 1507 N N . ASN A 1 179 ? -11.048 2.275 2.130 1.00 74.88 179 ASN A N 1
ATOM 1508 C CA . ASN A 1 179 ? -11.124 1.315 3.224 1.00 74.88 179 ASN A CA 1
ATOM 1509 C C . ASN A 1 179 ? -9.821 1.264 4.041 1.00 74.88 179 ASN A C 1
ATOM 1511 O O . ASN A 1 179 ? -9.869 1.248 5.267 1.00 74.88 179 ASN A O 1
ATOM 1515 N N . ASP A 1 180 ? -8.658 1.331 3.388 1.00 73.38 180 ASP A N 1
ATOM 1516 C CA . ASP A 1 180 ? -7.351 1.346 4.059 1.00 73.38 180 ASP A CA 1
ATOM 1517 C C . ASP A 1 180 ? -7.134 2.624 4.888 1.00 73.38 180 ASP A C 1
ATOM 1519 O O . ASP A 1 180 ? -6.501 2.591 5.946 1.00 73.38 180 ASP A O 1
ATOM 1523 N N . PHE A 1 181 ? -7.675 3.762 4.443 1.00 70.94 181 PHE A N 1
ATOM 1524 C CA . PHE A 1 181 ? -7.709 4.998 5.233 1.00 70.94 181 PHE A CA 1
ATOM 1525 C C . PHE A 1 181 ? -8.838 5.014 6.280 1.00 70.94 181 PHE A C 1
ATOM 1527 O O . PHE A 1 181 ? -8.923 5.960 7.063 1.00 70.94 181 PHE A O 1
ATOM 1534 N N . GLY A 1 182 ? -9.686 3.981 6.318 1.00 65.56 182 GLY A N 1
ATOM 1535 C CA . GLY A 1 182 ? -10.801 3.845 7.253 1.00 65.56 182 GLY A CA 1
ATOM 1536 C C . GLY A 1 182 ? -11.878 4.922 7.100 1.00 65.56 182 GLY A C 1
ATOM 1537 O O . GLY A 1 182 ? -12.615 5.219 8.042 1.00 65.56 182 GLY A O 1
ATOM 1538 N N . LEU A 1 183 ? -11.970 5.522 5.912 1.00 66.88 183 LEU A N 1
ATOM 1539 C CA . LEU A 1 183 ? -13.008 6.489 5.595 1.00 66.88 183 LEU A CA 1
ATOM 1540 C C . LEU A 1 183 ? -14.312 5.747 5.281 1.00 66.88 183 LEU A C 1
ATOM 1542 O O . LEU A 1 183 ? -14.322 4.712 4.616 1.00 66.88 183 LEU A O 1
ATOM 1546 N N . ALA A 1 184 ? -15.433 6.274 5.770 1.00 65.69 184 ALA A N 1
ATOM 1547 C CA . ALA A 1 184 ? -16.736 5.644 5.576 1.00 65.69 184 ALA A CA 1
ATOM 1548 C C . ALA A 1 184 ? -17.132 5.675 4.100 1.00 65.69 184 ALA A C 1
ATOM 1550 O O . ALA A 1 184 ? -17.290 6.761 3.542 1.00 65.69 184 ALA A O 1
ATOM 1551 N N . GLN A 1 185 ? -17.301 4.500 3.492 1.00 65.75 185 GLN A N 1
ATOM 1552 C CA . GLN A 1 185 ? -17.640 4.358 2.081 1.00 65.75 185 GLN A CA 1
ATOM 1553 C C . GLN A 1 185 ? -18.850 5.232 1.722 1.00 65.75 185 GLN A C 1
ATOM 1555 O O . GLN A 1 185 ? -19.966 4.996 2.180 1.00 65.75 185 GLN A O 1
ATOM 1560 N N . ASN A 1 186 ? -18.610 6.267 0.919 1.00 76.12 186 ASN A N 1
ATOM 1561 C CA . ASN A 1 186 ? -19.661 7.066 0.313 1.00 76.12 186 ASN A CA 1
ATOM 1562 C C . ASN A 1 186 ? -19.657 6.767 -1.182 1.00 76.12 186 ASN A C 1
ATOM 1564 O O . ASN A 1 186 ? -18.824 7.299 -1.921 1.00 76.12 186 ASN A O 1
ATOM 1568 N N . ASP A 1 187 ? -20.590 5.924 -1.615 1.00 80.38 187 ASP A N 1
ATOM 1569 C CA . ASP A 1 187 ? -20.687 5.473 -3.006 1.00 80.38 187 ASP A CA 1
ATOM 1570 C C . ASP A 1 187 ? -20.809 6.645 -3.988 1.00 80.38 187 ASP A C 1
ATOM 1572 O O . ASP A 1 187 ? -20.291 6.582 -5.100 1.00 80.38 187 ASP A O 1
ATOM 1576 N N . GLN A 1 188 ? -21.405 7.766 -3.567 1.00 82.25 188 GLN A N 1
ATOM 1577 C CA . GLN A 1 188 ? -21.504 8.963 -4.398 1.00 82.25 188 GLN A CA 1
ATOM 1578 C C . GLN A 1 188 ? -20.143 9.644 -4.595 1.00 82.25 188 GLN A C 1
ATOM 1580 O O . GLN A 1 188 ? -19.823 10.074 -5.705 1.00 82.25 188 GLN A O 1
ATOM 1585 N N . ILE A 1 189 ? -19.320 9.720 -3.543 1.00 83.00 189 ILE A N 1
ATOM 1586 C CA . ILE A 1 189 ? -17.958 10.267 -3.636 1.00 83.00 189 ILE A CA 1
ATOM 1587 C C . ILE A 1 189 ? -17.080 9.328 -4.461 1.00 83.00 189 ILE A C 1
ATOM 1589 O O . ILE A 1 189 ? -16.361 9.794 -5.344 1.00 83.00 189 ILE A O 1
ATOM 1593 N N . ILE A 1 190 ? -17.167 8.017 -4.220 1.00 84.50 190 ILE A N 1
ATOM 1594 C CA . ILE A 1 190 ? -16.404 7.015 -4.972 1.00 84.50 190 ILE A CA 1
ATOM 1595 C C . ILE A 1 190 ? -16.787 7.072 -6.448 1.00 84.50 190 ILE A C 1
ATOM 1597 O O . ILE A 1 190 ? -15.903 7.215 -7.284 1.00 84.50 190 ILE A O 1
ATOM 1601 N N . SER A 1 191 ? -18.077 7.076 -6.786 1.00 86.12 191 SER A N 1
ATOM 1602 C CA . SER A 1 191 ? -18.536 7.207 -8.173 1.0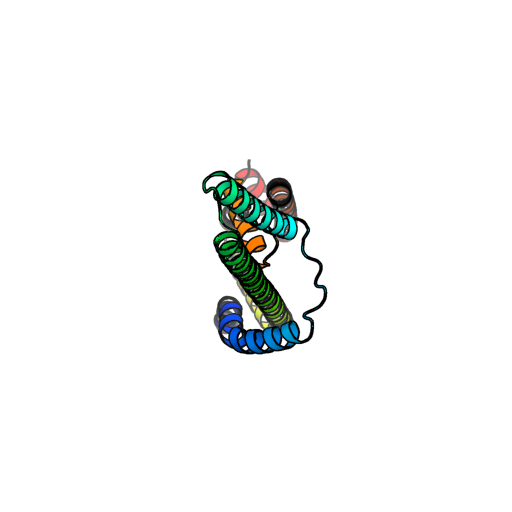0 86.12 191 SER A CA 1
ATOM 1603 C C . SER A 1 191 ? -18.071 8.518 -8.818 1.00 86.12 191 SER A C 1
ATOM 1605 O O . SER A 1 191 ? -17.661 8.522 -9.982 1.00 86.12 191 SER A O 1
ATOM 1607 N N . GLY A 1 192 ? -18.094 9.630 -8.076 1.00 86.88 192 GLY A N 1
ATOM 1608 C CA . GLY A 1 192 ? -17.569 10.915 -8.541 1.00 86.88 192 GLY A CA 1
ATOM 1609 C C . GLY A 1 192 ? -16.072 10.849 -8.857 1.00 86.88 192 GLY A C 1
ATOM 1610 O O . GLY A 1 192 ? -15.646 11.254 -9.941 1.00 86.88 192 GLY A O 1
ATOM 1611 N N . LEU A 1 193 ? -15.277 10.262 -7.961 1.00 87.56 193 LEU A N 1
ATOM 1612 C CA . LEU A 1 193 ? -13.840 10.067 -8.155 1.00 87.56 193 LEU A CA 1
ATOM 1613 C C . LEU A 1 193 ? -13.543 9.104 -9.306 1.00 87.56 193 LEU A C 1
ATOM 1615 O O . LEU A 1 193 ? -12.728 9.432 -10.158 1.00 87.56 193 LEU A O 1
ATOM 1619 N N . VAL A 1 194 ? -14.240 7.972 -9.392 1.00 87.75 194 VAL A N 1
ATOM 1620 C CA . VAL A 1 194 ? -14.107 6.985 -10.477 1.00 87.75 194 VAL A CA 1
ATOM 1621 C C . VAL A 1 194 ? -14.402 7.608 -11.842 1.00 87.75 194 VAL A C 1
ATOM 1623 O O . VAL A 1 194 ? -13.764 7.249 -12.824 1.00 87.75 194 VAL A O 1
ATOM 1626 N N . SER A 1 195 ? -15.331 8.562 -11.926 1.00 86.12 195 SER A N 1
ATOM 1627 C CA . SER A 1 195 ? -15.633 9.240 -13.194 1.00 86.12 195 SER A CA 1
ATOM 1628 C C . SER A 1 195 ? -14.606 10.313 -13.576 1.00 86.12 195 SER A C 1
ATOM 1630 O O . SER A 1 195 ? -14.295 10.486 -14.751 1.00 86.12 195 SER A O 1
ATOM 1632 N N . THR A 1 196 ? -14.060 11.032 -12.593 1.00 87.62 196 THR A N 1
ATOM 1633 C CA . THR A 1 196 ? -13.234 12.225 -12.836 1.00 87.62 196 THR A CA 1
ATOM 1634 C C . THR A 1 196 ? -11.739 11.907 -12.828 1.00 87.62 196 THR A C 1
ATOM 1636 O O . THR A 1 196 ? -10.982 12.382 -13.676 1.00 87.62 196 THR A O 1
ATOM 1639 N N . PHE A 1 197 ? -11.296 11.090 -11.874 1.00 87.25 197 PHE A N 1
ATOM 1640 C CA . PHE A 1 197 ? -9.887 10.804 -11.623 1.00 87.25 197 PHE A CA 1
ATOM 1641 C C . PHE A 1 197 ? -9.186 10.113 -12.802 1.00 87.25 197 PHE A C 1
ATOM 1643 O O . PHE A 1 197 ? -8.109 10.585 -13.175 1.00 87.25 197 PHE A O 1
ATOM 1650 N N . PRO A 1 198 ? -9.766 9.086 -13.457 1.00 86.31 198 PRO A N 1
ATOM 1651 C CA . PRO A 1 198 ? -9.107 8.434 -14.588 1.00 86.31 198 PRO A CA 1
ATOM 1652 C C . PRO A 1 198 ? -8.901 9.386 -15.766 1.00 86.31 198 PRO A C 1
ATOM 1654 O O . PRO A 1 198 ? -7.846 9.368 -16.389 1.00 86.31 198 PRO A O 1
ATOM 1657 N N . VAL A 1 199 ? -9.869 10.270 -16.030 1.00 85.44 199 VAL A N 1
ATOM 1658 C CA . VAL A 1 199 ? -9.796 11.260 -17.119 1.00 85.44 199 VAL A CA 1
ATOM 1659 C C . VAL A 1 199 ? -8.704 12.297 -16.850 1.00 85.44 199 VAL A C 1
ATOM 1661 O O . VAL A 1 199 ? -7.927 12.642 -17.745 1.00 85.44 199 VAL A O 1
ATOM 1664 N N . ILE A 1 200 ? -8.609 12.785 -15.610 1.00 87.75 200 ILE A N 1
ATOM 1665 C CA . ILE A 1 200 ? -7.545 13.712 -15.206 1.00 87.75 200 ILE A CA 1
ATOM 1666 C C . ILE A 1 200 ? -6.178 13.028 -15.312 1.00 87.75 200 ILE A C 1
ATOM 1668 O O . ILE A 1 200 ? -5.250 13.610 -15.877 1.00 87.75 200 ILE A O 1
ATOM 1672 N N . LEU A 1 201 ? -6.050 11.799 -14.802 1.00 88.31 201 LEU A N 1
ATOM 1673 C CA . LEU A 1 201 ? -4.802 11.040 -14.846 1.00 88.31 201 LEU A CA 1
ATOM 1674 C C . LEU A 1 201 ? -4.354 10.784 -16.290 1.00 88.31 201 LEU A C 1
ATOM 1676 O O . LEU A 1 201 ? -3.199 11.048 -16.620 1.00 88.31 201 LEU A O 1
ATOM 1680 N N . ASP A 1 202 ? -5.273 10.350 -17.153 1.00 86.50 202 ASP A N 1
ATOM 1681 C CA . ASP A 1 202 ? -5.032 10.151 -18.584 1.00 86.50 202 ASP A CA 1
ATOM 1682 C C . ASP A 1 202 ? -4.515 11.433 -19.248 1.00 86.50 202 ASP A C 1
ATOM 1684 O O . ASP A 1 202 ? -3.490 11.426 -19.931 1.00 86.50 202 ASP A O 1
ATOM 1688 N N . THR A 1 203 ? -5.156 12.570 -18.968 1.00 88.00 203 THR A N 1
ATOM 1689 C CA . THR A 1 203 ? -4.757 13.868 -19.528 1.00 88.00 203 THR A CA 1
ATOM 1690 C C . THR A 1 203 ? -3.356 14.288 -19.070 1.00 88.00 203 THR A C 1
ATOM 1692 O O . THR A 1 203 ? -2.539 14.723 -19.886 1.00 88.00 203 THR A O 1
ATOM 1695 N N . ILE A 1 204 ? -3.047 14.143 -17.775 1.00 89.62 204 ILE A N 1
ATOM 1696 C CA . ILE A 1 204 ? -1.730 14.482 -17.212 1.00 89.62 204 ILE A CA 1
ATOM 1697 C C . ILE A 1 204 ? -0.642 13.606 -17.831 1.00 89.62 204 ILE A C 1
ATOM 1699 O O . ILE A 1 204 ? 0.416 14.114 -18.215 1.00 89.62 204 ILE A O 1
ATOM 1703 N N . VAL A 1 205 ? -0.888 12.301 -17.947 1.00 86.62 205 VAL A N 1
ATOM 1704 C CA . VAL A 1 205 ? 0.102 11.375 -18.494 1.00 86.62 205 VAL A CA 1
ATOM 1705 C C . VAL A 1 205 ? 0.296 11.605 -19.991 1.00 86.62 205 VAL A C 1
ATOM 1707 O O . VAL A 1 205 ? 1.442 11.719 -20.420 1.00 86.62 205 VAL A O 1
ATOM 1710 N N . LYS A 1 206 ? -0.771 11.801 -20.779 1.00 86.12 206 LYS A N 1
ATOM 1711 C CA . LYS A 1 206 ? -0.666 12.182 -22.201 1.00 86.12 206 LYS A CA 1
ATOM 1712 C C . LYS A 1 206 ? 0.149 13.456 -22.396 1.00 86.12 206 LYS A C 1
ATOM 1714 O O . LYS A 1 206 ? 1.037 13.493 -23.250 1.00 86.12 206 LYS A O 1
ATOM 1719 N N . TYR A 1 207 ? -0.095 14.479 -21.576 1.00 88.12 207 TYR A N 1
ATOM 1720 C CA . TYR A 1 207 ? 0.693 15.710 -21.603 1.00 88.12 207 TYR A CA 1
ATOM 1721 C C . TYR A 1 207 ? 2.171 15.454 -21.277 1.00 88.12 207 TYR A C 1
ATOM 1723 O O . TYR A 1 207 ? 3.061 15.946 -21.977 1.00 88.12 207 TYR A O 1
ATOM 1731 N N . TRP A 1 208 ? 2.453 14.658 -20.242 1.00 87.31 208 TRP A N 1
ATOM 1732 C CA . TRP A 1 208 ? 3.824 14.347 -19.851 1.00 87.31 208 TRP A CA 1
ATOM 1733 C C . TRP A 1 208 ? 4.566 13.540 -20.921 1.00 87.31 208 TRP A C 1
ATOM 1735 O O . TRP A 1 208 ? 5.715 13.867 -21.227 1.00 87.31 208 TRP A O 1
ATOM 1745 N N . ILE A 1 20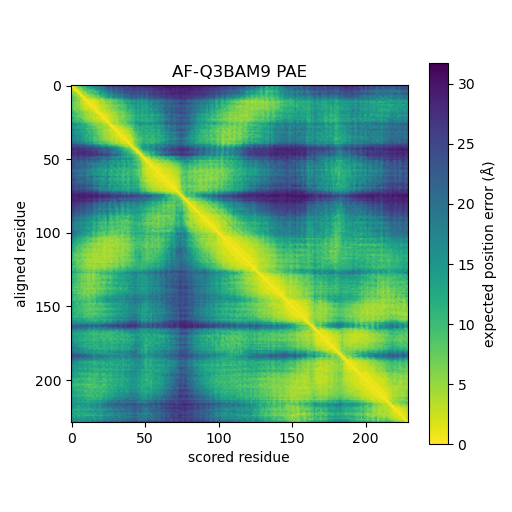9 ? 3.906 12.556 -21.539 1.00 85.94 209 ILE A N 1
ATOM 1746 C CA . ILE A 1 209 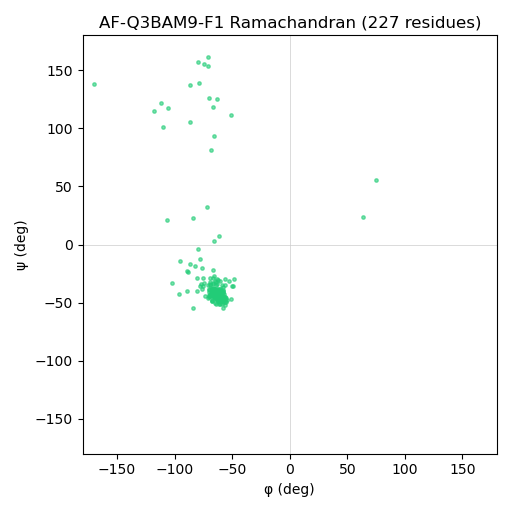? 4.438 11.799 -22.678 1.00 85.94 209 ILE A CA 1
ATOM 1747 C C . ILE A 1 209 ? 4.766 12.756 -23.811 1.00 85.94 209 ILE A C 1
ATOM 1749 O O . ILE A 1 209 ? 5.908 12.790 -24.253 1.00 85.94 209 ILE A O 1
ATOM 1753 N N . PHE A 1 210 ? 3.813 13.580 -24.245 1.00 84.88 210 PHE A N 1
ATOM 1754 C CA . PHE A 1 210 ? 4.033 14.522 -25.340 1.00 84.88 210 PHE A CA 1
ATOM 1755 C C . PHE A 1 210 ? 5.234 15.439 -25.070 1.00 84.88 210 PHE A C 1
ATOM 1757 O O . PHE A 1 210 ? 6.109 15.604 -25.921 1.00 84.88 210 PHE A O 1
ATOM 1764 N N . HIS A 1 211 ? 5.330 15.990 -23.859 1.00 85.81 211 HIS A N 1
ATOM 1765 C CA . HIS A 1 211 ? 6.463 16.819 -23.448 1.00 85.81 211 HIS A CA 1
ATOM 1766 C C . HIS A 1 211 ? 7.790 16.049 -23.430 1.00 85.81 211 HIS A C 1
ATOM 1768 O O . HIS A 1 211 ? 8.823 16.571 -23.853 1.00 85.81 211 HIS A O 1
ATOM 1774 N N . PHE A 1 212 ? 7.779 14.804 -22.956 1.00 83.06 212 PHE A N 1
ATOM 1775 C CA . PHE A 1 212 ? 8.957 13.942 -22.920 1.00 83.06 212 PHE A CA 1
ATOM 1776 C C . PHE A 1 212 ? 9.425 13.557 -24.329 1.00 83.06 212 PHE A C 1
ATOM 1778 O O . PHE A 1 212 ? 10.600 13.735 -24.650 1.00 83.06 212 PHE A O 1
ATOM 1785 N N . LEU A 1 213 ? 8.513 13.102 -25.192 1.00 83.38 213 LEU A N 1
ATOM 1786 C CA . LEU A 1 213 ? 8.804 12.700 -26.568 1.00 83.38 213 LEU A CA 1
ATOM 1787 C C . LEU A 1 213 ? 9.386 13.864 -27.380 1.00 83.38 213 LEU A C 1
ATOM 1789 O O . LEU A 1 213 ? 10.414 13.696 -28.039 1.00 83.38 213 LEU A O 1
ATOM 1793 N N . ASN A 1 214 ? 8.799 15.061 -27.253 1.00 82.75 214 ASN A N 1
ATOM 1794 C CA . ASN A 1 214 ? 9.292 16.274 -27.912 1.00 82.75 214 ASN A CA 1
ATOM 1795 C C . ASN A 1 214 ? 10.722 16.649 -27.499 1.00 82.75 214 ASN A C 1
ATOM 1797 O O . ASN A 1 214 ? 11.464 17.210 -28.302 1.00 82.75 214 ASN A O 1
ATOM 1801 N N . ARG A 1 215 ? 11.131 16.347 -26.259 1.00 82.06 215 ARG A N 1
ATOM 1802 C CA . ARG A 1 215 ? 12.503 16.601 -25.793 1.00 82.06 215 ARG A CA 1
ATOM 1803 C C . ARG A 1 215 ? 13.522 15.606 -26.337 1.00 82.06 215 ARG A C 1
ATOM 1805 O O . ARG A 1 215 ? 14.692 15.961 -26.436 1.00 82.06 215 ARG A O 1
ATOM 1812 N N . VAL A 1 216 ? 13.105 14.376 -26.634 1.00 78.88 216 VAL A N 1
ATOM 1813 C CA . VAL A 1 216 ? 14.011 13.319 -27.103 1.00 78.88 216 VAL A CA 1
ATOM 1814 C C . VAL A 1 216 ? 14.221 13.424 -28.610 1.00 78.88 216 VAL A C 1
ATOM 1816 O O . VAL A 1 216 ? 15.362 13.516 -29.058 1.00 78.88 216 VAL A O 1
ATOM 1819 N N . SER A 1 217 ? 13.140 13.427 -29.396 1.00 79.31 217 SER A N 1
ATOM 1820 C CA . SER A 1 217 ? 13.221 13.525 -30.858 1.00 79.31 217 SER A CA 1
ATOM 1821 C C . SER A 1 217 ? 11.844 13.742 -31.498 1.00 79.31 217 SER A C 1
ATOM 1823 O O . SER A 1 217 ? 10.905 13.021 -31.154 1.00 79.31 217 SER A O 1
ATOM 1825 N N . PRO A 1 218 ? 11.718 14.618 -32.509 1.00 79.56 218 PRO A N 1
ATOM 1826 C CA . PRO A 1 218 ? 10.452 14.832 -33.213 1.00 79.56 218 PRO A CA 1
ATOM 1827 C C . PRO A 1 218 ? 9.984 13.609 -34.025 1.00 79.56 218 PRO A C 1
ATOM 1829 O O . PRO A 1 218 ? 8.783 13.401 -34.162 1.00 79.56 218 PRO A O 1
ATOM 1832 N N . SER A 1 219 ? 10.897 12.756 -34.514 1.00 82.44 219 SER A N 1
ATOM 1833 C CA . SER A 1 219 ? 10.561 11.496 -35.209 1.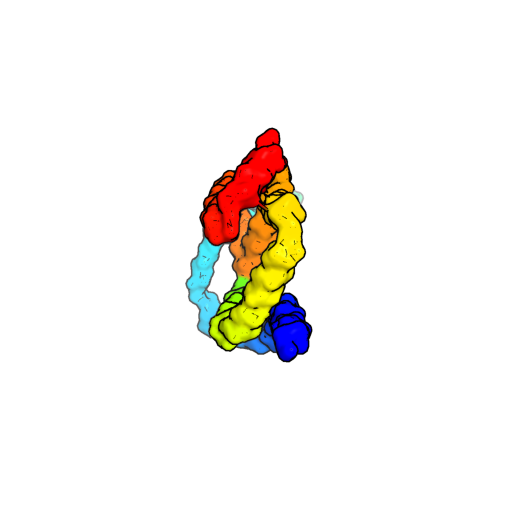00 82.44 219 SER A CA 1
ATOM 1834 C C . SER A 1 219 ? 9.705 10.568 -34.346 1.00 82.44 219 SER A C 1
ATOM 1836 O O . SER A 1 219 ? 8.727 9.994 -34.816 1.00 82.44 219 SER A O 1
ATOM 1838 N N . LEU A 1 220 ? 10.054 10.458 -33.066 1.00 82.88 220 LEU A N 1
ATOM 1839 C CA . LEU A 1 220 ? 9.362 9.619 -32.096 1.00 82.88 220 LEU A CA 1
ATOM 1840 C C . LEU A 1 220 ? 7.920 10.078 -31.847 1.00 82.88 220 LEU A C 1
ATOM 1842 O O . LEU A 1 220 ? 7.044 9.242 -31.663 1.00 82.88 220 LEU A O 1
ATOM 1846 N N . VAL A 1 221 ? 7.667 11.390 -31.889 1.00 83.62 221 VAL A N 1
ATOM 1847 C CA . VAL A 1 221 ? 6.317 11.964 -31.757 1.00 83.62 221 VAL A CA 1
ATOM 1848 C C . VAL A 1 221 ? 5.445 11.567 -32.945 1.00 83.62 221 VAL A C 1
ATOM 1850 O O . VAL A 1 221 ? 4.299 11.179 -32.748 1.00 83.62 221 VAL A O 1
ATOM 1853 N N . VAL A 1 222 ? 5.996 11.603 -34.163 1.00 85.19 222 VA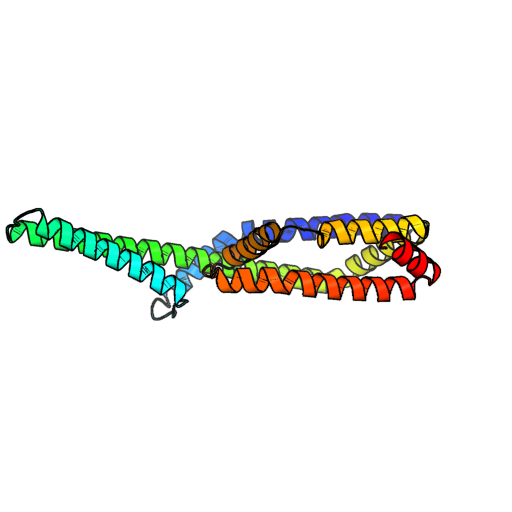L A N 1
ATOM 1854 C CA . VAL A 1 222 ? 5.283 11.174 -35.377 1.00 85.19 222 VAL A CA 1
ATOM 1855 C C . VAL A 1 222 ? 4.950 9.684 -35.313 1.00 85.19 222 VAL A C 1
ATOM 1857 O O . VAL A 1 222 ? 3.813 9.310 -35.579 1.00 85.19 222 VAL A O 1
ATOM 1860 N N . ILE A 1 223 ? 5.909 8.846 -34.900 1.00 84.06 223 ILE A N 1
ATOM 1861 C CA . ILE A 1 223 ? 5.699 7.397 -34.743 1.00 84.0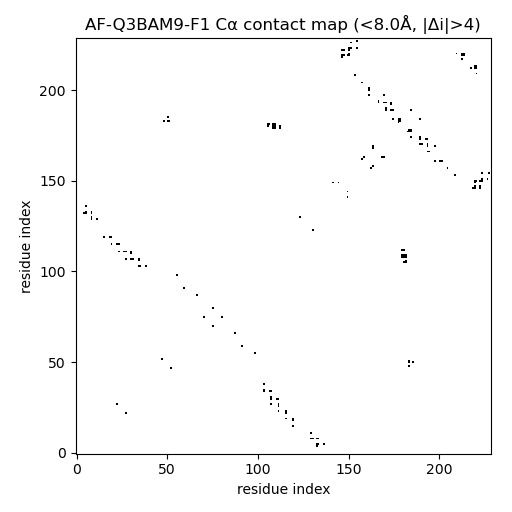6 223 ILE A CA 1
ATOM 1862 C C . ILE A 1 223 ? 4.652 7.108 -33.662 1.00 84.06 223 ILE A C 1
ATOM 1864 O O . ILE A 1 223 ? 3.777 6.271 -33.858 1.00 84.06 223 ILE A O 1
ATOM 1868 N N . TYR A 1 224 ? 4.729 7.794 -32.521 1.00 85.00 224 TYR A N 1
ATOM 1869 C CA . TYR A 1 224 ? 3.749 7.647 -31.449 1.00 85.00 224 TYR A CA 1
ATOM 1870 C C . TYR A 1 224 ? 2.347 8.038 -31.923 1.00 85.00 224 TYR A C 1
ATOM 1872 O O . TYR A 1 224 ? 1.397 7.296 -31.698 1.00 85.00 224 TYR A O 1
ATOM 1880 N N . HIS A 1 225 ? 2.221 9.167 -32.628 1.00 85.00 225 HIS A N 1
ATOM 1881 C CA . HIS A 1 225 ? 0.932 9.612 -33.145 1.00 85.00 225 HIS A CA 1
ATOM 1882 C C . HIS A 1 225 ? 0.363 8.613 -34.155 1.00 85.00 225 HIS A C 1
ATOM 1884 O O . HIS A 1 225 ? -0.794 8.241 -34.025 1.00 85.00 225 HIS A O 1
ATOM 1890 N N . SER A 1 226 ? 1.196 8.093 -35.065 1.00 86.75 226 SER A N 1
ATOM 1891 C CA . SER A 1 226 ? 0.779 7.084 -36.047 1.00 86.75 226 SER A CA 1
ATOM 1892 C C . SER A 1 226 ? 0.414 5.727 -35.441 1.00 86.75 226 SER A C 1
ATOM 1894 O O . SER A 1 226 ? -0.228 4.927 -36.104 1.00 86.75 226 SER A O 1
ATOM 1896 N N . MET A 1 227 ? 0.899 5.420 -34.233 1.00 85.25 227 MET A N 1
ATOM 1897 C CA . MET A 1 227 ? 0.577 4.179 -33.513 1.00 85.25 227 MET A CA 1
ATOM 1898 C C . MET A 1 227 ? -0.678 4.305 -32.643 1.00 85.25 227 MET A C 1
ATOM 1900 O O . MET A 1 227 ? -1.259 3.286 -32.283 1.00 85.25 227 MET A O 1
ATOM 1904 N N . ASN A 1 228 ? -1.035 5.529 -32.248 1.00 80.62 228 ASN A N 1
ATOM 1905 C CA . ASN A 1 228 ? -2.170 5.822 -31.376 1.00 80.62 228 ASN A CA 1
ATOM 1906 C C . ASN A 1 228 ? -3.444 6.202 -32.158 1.00 80.62 228 ASN A C 1
ATOM 1908 O O . ASN A 1 228 ? -4.516 6.275 -31.558 1.00 80.62 228 ASN A O 1
ATOM 1912 N N . GLU A 1 229 ? -3.319 6.509 -33.453 1.00 77.50 229 GLU A N 1
ATOM 1913 C CA . GLU A 1 229 ? -4.437 6.556 -34.412 1.00 77.50 229 GLU A CA 1
ATOM 1914 C C . GLU A 1 229 ? -4.913 5.145 -34.782 1.00 77.50 229 GLU A C 1
ATOM 1916 O O . GLU A 1 229 ? -6.150 4.955 -34.834 1.00 77.50 229 GLU A O 1
#

pLDDT: mean 79.32, std 8.21, range [47.47, 89.62]

Radius of gyration: 27.37 Å; Cα contacts (8 Å, |Δi|>4): 100; chains: 1; bounding box: 80×29×72 Å

Sequence (229 aa):
MKKKKALASLPYLVSIIFLPWWVSLSFNKCLETWVINWWNTRQSEIPLNDIQDKNVLEKFMELEELFLLDEMIKEYSETHMQRLHIGMHKETIQLVQRQNESHFHIILHFSTNLICFAILSGYFFLGNKELFIFNSWIQEFLYNLSDTIKAFSILLVTDLWIGFHSTHGWELMIGSIYNDFGLAQNDQIISGLVSTFPVILDTIVKYWIFHFLNRVSPSLVVIYHSMNE

Foldseek 3Di:
DLVVLLVVLVVVVVCLVCVLVVLCVPCLVVLLVVLVVVCVVPVPDPDDDVLLVVVLVVVLVVLVVVLVVVCVVDVDDPVVVVVSVVVSVVVVVVSVVVVSVLVSVLVSLLVSVVVSVVVSVVSCVVCVVSVVSNVVVVVVVLVPDDLLVNLVVLVVVCCVVLVPVDLVVQLVVVVVVCVSNVHDDDVVVSSVCSVPVSVVVNVVSVVVVCVVQVVPDPVSVVSNVVVVD

InterPro domains:
  IPR004282 Chloroplast envelope membrane protein, CemA [MF_01308] (1-229)
  IPR004282 Chloroplast envelope membrane protein, CemA [PF03040] (3-229)
  IPR004282 Chloroplast envelope membrane protein, CemA [PTHR33650] (2-229)

Mean predicted aligned error: 13.31 Å